Protein AF-A0A383AL09-F1 (afdb_monomer_lite)

Structure (mmCIF, N/CA/C/O backbone):
data_AF-A0A383AL09-F1
#
_entry.id   AF-A0A383AL09-F1
#
loop_
_atom_site.group_PDB
_atom_site.id
_atom_site.type_symbol
_atom_site.label_atom_id
_atom_site.label_alt_id
_atom_site.label_comp_id
_atom_site.label_asym_id
_atom_site.label_entity_id
_atom_site.label_seq_id
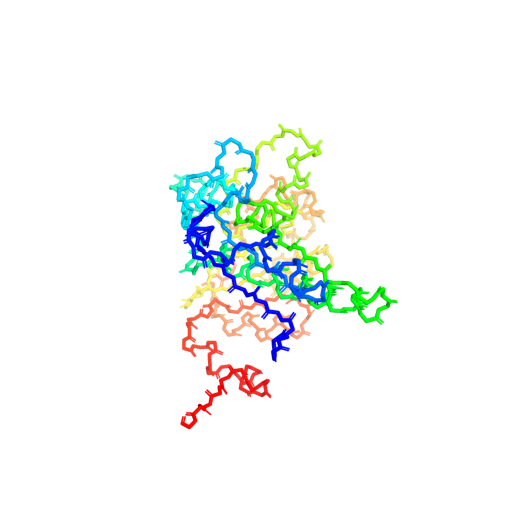_atom_site.pdbx_PDB_ins_code
_atom_site.Cartn_x
_atom_site.Cartn_y
_atom_site.Cartn_z
_atom_site.occupancy
_atom_site.B_iso_or_equiv
_atom_site.auth_seq_id
_atom_site.auth_comp_id
_atom_site.auth_asym_id
_atom_site.auth_atom_id
_atom_site.pdbx_PDB_model_num
ATOM 1 N N . GLY A 1 1 ? -29.559 -3.542 25.415 1.00 69.94 1 GLY A N 1
ATOM 2 C CA . GLY A 1 1 ? -29.747 -2.736 24.191 1.00 69.94 1 GLY A CA 1
ATOM 3 C C . GLY A 1 1 ? -30.047 -3.646 23.013 1.00 69.94 1 GLY A C 1
ATOM 4 O O . GLY A 1 1 ? -29.910 -4.851 23.167 1.00 69.94 1 GLY A O 1
ATOM 5 N N . LYS A 1 2 ? -30.463 -3.093 21.864 1.00 88.56 2 LYS A N 1
ATOM 6 C CA . LYS A 1 2 ? -30.697 -3.856 20.616 1.00 88.56 2 LYS A CA 1
ATOM 7 C C . LYS A 1 2 ? -29.450 -3.990 19.722 1.00 88.56 2 LYS A C 1
ATOM 9 O O . LYS A 1 2 ? -29.541 -4.620 18.678 1.00 88.56 2 LYS A O 1
ATOM 14 N N . SER A 1 3 ? -28.325 -3.387 20.112 1.00 95.00 3 SER A N 1
ATOM 15 C CA . SER A 1 3 ? -27.097 -3.326 19.311 1.00 95.00 3 SER A CA 1
ATOM 16 C C . SER A 1 3 ? -25.955 -4.089 19.978 1.00 95.00 3 SER A C 1
ATOM 18 O O . SER A 1 3 ? -25.772 -3.987 21.191 1.00 95.00 3 SER A O 1
ATOM 20 N N . ASP A 1 4 ? -25.165 -4.791 19.168 1.00 96.38 4 ASP A N 1
ATOM 21 C CA . ASP A 1 4 ? -23.962 -5.520 19.587 1.00 96.38 4 ASP A CA 1
ATOM 22 C C . ASP A 1 4 ? -22.690 -4.670 19.550 1.00 96.38 4 ASP A C 1
ATOM 24 O O . ASP A 1 4 ? -21.785 -4.848 20.369 1.00 96.38 4 ASP A O 1
ATOM 28 N N . VAL A 1 5 ? -22.633 -3.753 18.584 1.00 98.25 5 VAL A N 1
ATOM 29 C CA . VAL A 1 5 ? -21.463 -2.936 18.272 1.00 98.25 5 VAL A CA 1
ATOM 30 C C . VAL A 1 5 ? -21.893 -1.480 18.127 1.00 98.25 5 VAL A C 1
ATOM 32 O O . VAL A 1 5 ? -22.885 -1.183 17.459 1.00 98.25 5 VAL A O 1
ATOM 35 N N . LEU A 1 6 ? -21.132 -0.575 18.734 1.00 97.88 6 LEU A N 1
ATOM 36 C CA . LEU A 1 6 ? -21.195 0.863 18.495 1.00 97.88 6 LEU A CA 1
ATOM 37 C C . LEU A 1 6 ? -19.865 1.302 17.884 1.00 97.88 6 LEU A C 1
ATOM 39 O O . LEU A 1 6 ? -18.814 1.030 18.457 1.00 97.88 6 LEU A O 1
ATOM 43 N N . ILE A 1 7 ? -19.914 1.980 16.739 1.00 98.12 7 ILE A N 1
ATOM 44 C CA . ILE A 1 7 ? -18.736 2.536 16.066 1.00 98.12 7 ILE A CA 1
ATOM 45 C C . ILE A 1 7 ? -18.876 4.051 16.047 1.00 98.12 7 ILE A C 1
ATOM 47 O O . ILE A 1 7 ? -19.935 4.572 15.697 1.00 98.12 7 ILE A O 1
ATOM 51 N N . GLU A 1 8 ? -17.812 4.754 16.413 1.00 97.31 8 GLU A N 1
ATOM 52 C CA . GLU A 1 8 ? -17.792 6.209 16.427 1.00 97.31 8 GLU A CA 1
ATOM 53 C C . GLU A 1 8 ? -16.416 6.769 16.055 1.00 97.31 8 GLU A C 1
ATOM 55 O O . GLU A 1 8 ? -15.383 6.140 16.289 1.00 97.31 8 GLU A O 1
ATOM 60 N N . ASN A 1 9 ? -16.417 7.960 15.458 1.00 95.94 9 ASN A N 1
ATOM 61 C CA . ASN A 1 9 ? -15.215 8.681 15.045 1.00 95.94 9 ASN A CA 1
ATOM 62 C C . ASN A 1 9 ? -15.222 10.154 15.496 1.00 95.94 9 ASN A C 1
ATOM 64 O O . ASN A 1 9 ? -14.723 11.045 14.801 1.00 95.94 9 ASN A O 1
ATOM 68 N N . TYR A 1 10 ? -15.821 10.438 16.656 1.00 93.38 10 TYR A N 1
ATOM 69 C CA . TYR A 1 10 ? -15.809 11.778 17.232 1.00 93.38 10 TYR A CA 1
ATOM 70 C C . TYR A 1 10 ? -14.425 12.112 17.805 1.00 93.38 10 TYR A C 1
ATOM 72 O O . TYR A 1 10 ? -13.588 11.256 18.090 1.00 93.38 10 TYR A O 1
ATOM 80 N N . LYS A 1 11 ? -14.182 13.408 18.034 1.00 90.81 11 LYS A N 1
ATOM 81 C CA . LYS A 1 11 ? -13.023 13.839 18.827 1.00 90.81 11 LYS A CA 1
ATOM 82 C C . LYS A 1 11 ? -13.075 13.187 20.210 1.00 90.81 11 LYS A C 1
ATOM 84 O O . LYS A 1 11 ? -14.151 13.098 20.801 1.00 90.81 11 LYS A O 1
ATOM 89 N N . VAL A 1 12 ? -11.907 12.830 20.743 1.00 91.88 12 VAL A N 1
ATOM 90 C CA . VAL A 1 12 ? -11.743 12.235 22.078 1.00 91.88 12 VAL A CA 1
ATOM 91 C C . VAL A 1 12 ? -12.550 13.008 23.126 1.00 91.88 12 VAL A C 1
ATOM 93 O O . VAL A 1 12 ? -12.421 14.227 23.256 1.00 91.88 12 VAL A O 1
ATOM 96 N N . GLY A 1 13 ? -13.411 12.289 23.852 1.00 90.31 13 GLY A N 1
ATOM 97 C CA . GLY A 1 13 ? -14.311 12.845 24.870 1.00 90.31 13 GLY A CA 1
ATOM 98 C C . GLY A 1 13 ? -15.580 13.530 24.339 1.00 90.31 13 GLY A C 1
ATOM 99 O O . GLY A 1 13 ? -16.425 13.937 25.136 1.00 90.31 13 GLY A O 1
ATOM 100 N N . GLY A 1 14 ? -15.767 13.632 23.020 1.00 91.94 14 GLY A N 1
ATOM 101 C CA . GLY A 1 14 ? -16.893 14.331 22.390 1.00 91.94 14 GLY A CA 1
ATOM 102 C C . GLY A 1 14 ? -18.267 13.747 22.725 1.00 91.94 14 GLY A C 1
ATOM 103 O O . GLY A 1 14 ? -19.242 14.497 22.810 1.00 91.94 14 GLY A O 1
ATOM 104 N N . LEU A 1 15 ? -18.332 12.437 22.982 1.00 95.00 15 LEU A N 1
ATOM 105 C CA . LEU A 1 15 ? -19.559 11.726 23.351 1.00 95.00 15 LEU A CA 1
ATOM 106 C C . LEU A 1 15 ? -19.855 11.722 24.858 1.00 95.00 15 LEU A C 1
ATOM 108 O O . LEU A 1 15 ? -20.995 11.483 25.260 1.00 95.00 15 LEU A O 1
ATOM 112 N N . LYS A 1 16 ? -18.878 12.086 25.699 1.00 93.75 16 LYS A N 1
ATOM 113 C CA . LYS A 1 16 ? -19.026 12.079 27.163 1.00 93.75 16 LYS A CA 1
ATOM 114 C C . LYS A 1 16 ? -20.136 13.014 27.646 1.00 93.75 16 LYS A C 1
ATOM 116 O O . LYS A 1 16 ? -20.895 12.662 28.540 1.00 93.75 16 LYS A O 1
ATOM 121 N N . LYS A 1 17 ? -20.283 14.189 27.023 1.00 93.31 17 LYS A N 1
ATOM 122 C CA . LYS A 1 17 ? -21.353 15.155 27.351 1.00 93.31 17 LYS A CA 1
ATOM 123 C C . LYS A 1 17 ? -22.770 14.638 27.071 1.00 93.31 17 LYS A C 1
ATOM 125 O O . LYS A 1 17 ? -23.724 15.223 27.568 1.00 93.31 17 LYS A O 1
ATOM 130 N N . TYR A 1 18 ? -22.902 13.573 26.282 1.00 93.56 18 TYR A N 1
ATOM 131 C CA . TYR A 1 18 ? -24.178 12.933 25.968 1.00 93.56 18 TYR A CA 1
ATOM 132 C C . TYR A 1 18 ? -24.401 11.641 26.766 1.00 93.56 18 TYR A C 1
ATOM 134 O O . TYR A 1 18 ? -25.419 10.988 26.573 1.00 93.56 18 TYR A O 1
ATOM 142 N N . GLY A 1 19 ? -23.458 11.249 27.635 1.00 93.19 19 GLY A N 1
ATOM 143 C CA . GLY A 1 19 ? -23.494 9.953 28.321 1.00 93.19 19 GLY A CA 1
ATOM 144 C C . GLY A 1 19 ? -23.290 8.759 27.382 1.00 93.19 19 GLY A C 1
ATOM 145 O O . GLY A 1 19 ? -23.683 7.647 27.717 1.00 93.19 19 GLY A O 1
ATOM 146 N N . LEU A 1 20 ? -22.704 8.992 26.203 1.00 95.69 20 LEU A N 1
ATOM 147 C CA . LEU A 1 20 ? -22.493 7.982 25.164 1.00 95.69 20 LEU A CA 1
ATOM 148 C C . LEU A 1 20 ? -21.029 7.529 25.075 1.00 95.69 20 LEU A C 1
ATOM 150 O O . LEU A 1 20 ? -20.638 6.941 24.076 1.00 95.69 20 LEU A O 1
ATOM 154 N N . ASP A 1 21 ? -20.201 7.822 26.081 1.00 96.19 21 ASP A N 1
ATOM 155 C CA . ASP A 1 21 ? -18.833 7.312 26.158 1.00 96.19 21 ASP A CA 1
ATOM 156 C C . ASP A 1 21 ? -18.798 5.858 26.648 1.00 96.19 21 ASP A C 1
ATOM 158 O O . ASP A 1 21 ? -19.714 5.380 27.322 1.00 96.19 21 ASP A O 1
ATOM 162 N N . PHE A 1 22 ? -17.704 5.152 26.350 1.00 96.25 22 PHE A N 1
ATOM 163 C CA . PHE A 1 22 ? -17.549 3.743 26.715 1.00 96.25 22 PHE A CA 1
ATOM 164 C C . PHE A 1 22 ? -17.787 3.481 28.210 1.00 96.25 22 PHE A C 1
ATOM 166 O O . PHE A 1 22 ? -18.500 2.547 28.564 1.00 96.25 22 PHE A O 1
ATOM 173 N N . ALA A 1 23 ? -17.243 4.319 29.099 1.00 94.38 23 ALA A N 1
ATOM 174 C CA . ALA A 1 23 ? -17.390 4.129 30.542 1.00 94.38 23 ALA A CA 1
ATOM 175 C C . ALA A 1 23 ? -18.847 4.263 31.022 1.00 94.38 23 ALA A C 1
ATOM 177 O O . ALA A 1 23 ? -19.232 3.598 31.987 1.00 94.38 23 ALA A O 1
ATOM 178 N N . GLY A 1 24 ? -19.647 5.114 30.370 1.00 93.94 24 GLY A N 1
ATOM 179 C CA . GLY A 1 24 ? -21.083 5.231 30.610 1.00 93.94 24 GLY A CA 1
ATOM 180 C C . GLY A 1 24 ? -21.834 4.011 30.085 1.00 93.94 24 GLY A C 1
ATOM 181 O O . GLY A 1 24 ? -22.483 3.304 30.856 1.00 93.94 24 GLY A O 1
ATOM 182 N N . LEU A 1 25 ? -21.676 3.712 28.793 1.00 95.44 25 LEU A N 1
ATOM 183 C CA . LEU A 1 25 ? -22.426 2.647 28.126 1.00 95.44 25 LEU A CA 1
ATOM 184 C C . LEU A 1 25 ? -22.081 1.247 28.638 1.00 95.44 25 LEU A C 1
ATOM 186 O O . LEU A 1 25 ? -22.971 0.413 28.757 1.00 95.44 25 LEU A O 1
ATOM 190 N N . ASN A 1 26 ? -20.825 0.975 28.993 1.00 94.44 26 ASN A N 1
ATOM 191 C CA . ASN A 1 26 ? -20.403 -0.344 29.469 1.00 94.44 26 ASN A CA 1
ATOM 192 C C . ASN A 1 26 ? -21.034 -0.726 30.822 1.00 94.44 26 ASN A C 1
ATOM 194 O O . ASN A 1 26 ? -21.163 -1.910 31.126 1.00 94.44 26 ASN A O 1
ATOM 198 N N . LYS A 1 27 ? -21.449 0.252 31.642 1.00 93.31 27 LYS A N 1
ATOM 199 C CA . LYS A 1 27 ? -22.168 -0.025 32.899 1.00 93.31 27 LYS A CA 1
ATOM 200 C C . LYS A 1 27 ? -23.561 -0.589 32.642 1.00 93.31 27 LYS A C 1
ATOM 202 O O . LYS A 1 27 ? -23.996 -1.481 33.362 1.00 93.31 27 LYS A O 1
ATOM 207 N N . GLU A 1 28 ? -24.248 -0.062 31.634 1.00 94.44 28 GLU A N 1
ATOM 208 C CA . GLU A 1 28 ? -25.606 -0.474 31.273 1.00 94.44 28 GLU A CA 1
ATOM 209 C C . GLU A 1 28 ? -25.602 -1.671 30.307 1.00 94.44 28 GLU A C 1
ATOM 211 O O . GLU A 1 28 ? -26.470 -2.542 30.364 1.00 94.44 28 GLU A O 1
ATOM 216 N N . PHE A 1 29 ? -24.585 -1.751 29.447 1.00 96.19 29 PHE A N 1
ATOM 217 C CA . PHE A 1 29 ? -24.437 -2.756 28.400 1.00 96.19 29 PHE A CA 1
ATOM 218 C C . PHE A 1 29 ? -23.038 -3.401 28.446 1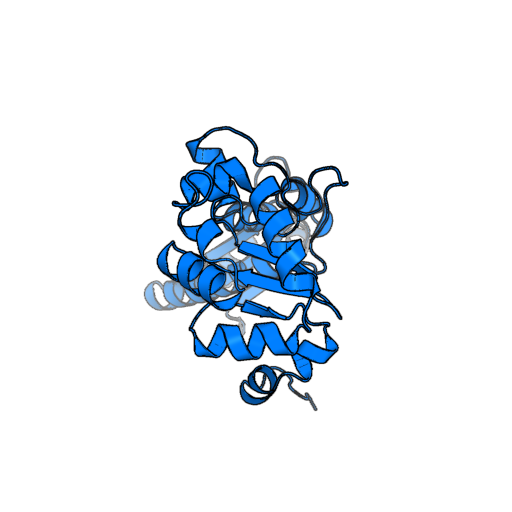.00 96.19 29 PHE A C 1
ATOM 220 O O . PHE A 1 29 ? -22.223 -3.165 27.555 1.00 96.19 29 PHE A O 1
ATOM 227 N N . PRO A 1 30 ? -22.741 -4.271 29.432 1.00 95.56 30 PRO A N 1
ATOM 228 C CA . PRO A 1 30 ? -21.413 -4.885 29.595 1.00 95.56 30 PRO A CA 1
ATOM 229 C C . PRO A 1 30 ? -21.002 -5.830 28.450 1.00 95.56 30 PRO A C 1
ATOM 231 O O . PRO A 1 30 ? -19.846 -6.240 28.356 1.00 95.56 30 PRO A O 1
ATOM 234 N N . GLY A 1 31 ? -21.947 -6.208 27.582 1.00 96.50 31 GLY A N 1
ATOM 235 C CA . GLY A 1 31 ? -21.707 -6.979 26.359 1.00 96.50 31 GLY A CA 1
ATOM 236 C C . GLY A 1 31 ? -21.441 -6.126 25.110 1.00 96.50 31 GLY A C 1
ATOM 237 O O . GLY A 1 31 ? -21.200 -6.691 24.044 1.00 96.50 31 GLY A O 1
ATOM 238 N N . LEU A 1 32 ? -21.520 -4.794 25.207 1.00 98.12 32 LEU A N 1
ATOM 239 C CA . LEU A 1 32 ? -21.344 -3.892 24.069 1.00 98.12 32 LEU A CA 1
ATOM 240 C C . LEU A 1 32 ? -19.880 -3.860 23.626 1.00 98.12 32 LEU A C 1
ATOM 242 O O . LEU A 1 32 ? -18.974 -3.650 24.434 1.00 98.12 32 LEU A O 1
ATOM 246 N N . ILE A 1 33 ? -19.653 -4.011 22.325 1.00 98.62 33 ILE A N 1
ATOM 247 C CA . ILE A 1 33 ? -18.358 -3.730 21.709 1.00 98.62 33 ILE A CA 1
ATOM 248 C C . ILE A 1 33 ? -18.378 -2.276 21.256 1.00 98.62 33 ILE A C 1
ATOM 250 O O . ILE A 1 33 ? -19.208 -1.881 20.440 1.00 98.62 33 ILE A O 1
ATOM 254 N N . TYR A 1 34 ? -17.478 -1.474 21.805 1.00 98.56 34 TYR A N 1
ATOM 255 C CA . TYR A 1 34 ? -17.376 -0.054 21.497 1.00 98.56 34 TYR A CA 1
ATOM 256 C C . TYR A 1 34 ? -16.114 0.166 20.674 1.00 98.56 34 TYR A C 1
ATOM 258 O O . TYR A 1 34 ? -15.030 -0.143 21.150 1.00 98.56 34 TYR A O 1
ATOM 266 N N . CYS A 1 35 ? -16.227 0.693 19.460 1.00 98.62 35 CYS A N 1
ATOM 267 C CA . CYS A 1 35 ? -15.097 0.968 18.580 1.00 98.62 35 CYS A CA 1
ATOM 268 C C . CYS A 1 35 ? -14.950 2.474 18.355 1.00 98.62 35 CYS A C 1
ATOM 270 O O . CYS A 1 35 ? -15.786 3.090 17.697 1.00 98.62 35 CYS A O 1
ATOM 272 N N . SER A 1 36 ? -13.866 3.042 18.878 1.00 98.19 36 SER A N 1
ATOM 273 C CA . SER A 1 36 ? -13.452 4.423 18.638 1.00 98.19 36 SER A CA 1
ATOM 274 C C . SER A 1 36 ? -12.404 4.470 17.535 1.00 98.19 36 SER A C 1
ATOM 276 O O . SER A 1 36 ? -11.395 3.774 17.626 1.00 98.19 36 SER A O 1
ATOM 278 N N . ILE A 1 37 ? -12.600 5.331 16.538 1.00 98.00 37 ILE A N 1
ATOM 279 C CA . ILE A 1 37 ? -11.602 5.611 15.498 1.00 98.00 37 ILE A CA 1
ATOM 280 C C . ILE A 1 37 ? -11.239 7.093 15.552 1.00 98.00 37 ILE A C 1
ATOM 282 O O . ILE A 1 37 ? -12.079 7.957 15.311 1.00 98.00 37 ILE A O 1
ATOM 286 N N . SER A 1 38 ? -9.982 7.413 15.852 1.00 97.19 38 SER A N 1
ATOM 287 C CA . SER A 1 38 ? -9.500 8.798 15.865 1.00 97.19 38 SER A CA 1
ATOM 288 C C . SER A 1 38 ? -8.141 8.930 15.175 1.00 97.19 38 SER A C 1
ATOM 290 O O . SER A 1 38 ? -7.516 7.949 14.786 1.00 97.19 38 SER A O 1
ATOM 292 N N . GLY A 1 39 ? -7.647 10.158 15.006 1.00 97.12 39 GLY A N 1
ATOM 293 C CA . GLY A 1 39 ? -6.339 10.388 14.385 1.00 97.12 39 GLY A CA 1
ATOM 294 C C . GLY A 1 39 ? -5.165 9.746 15.127 1.00 97.12 39 GLY A C 1
ATOM 295 O O . GLY A 1 39 ? -4.229 9.250 14.501 1.00 97.12 39 GLY A O 1
ATOM 296 N N . PHE A 1 40 ? -5.216 9.777 16.459 1.00 97.94 40 PHE A N 1
ATOM 297 C CA . PHE A 1 40 ? -4.083 9.479 17.342 1.00 97.94 40 PHE A CA 1
ATOM 298 C C . PHE A 1 40 ? -4.456 8.574 18.529 1.00 97.94 40 PHE A C 1
ATOM 300 O O . PHE A 1 40 ? -3.674 8.473 19.468 1.00 97.94 40 PHE A O 1
ATOM 307 N N . GLY A 1 41 ? -5.640 7.960 18.505 1.00 97.62 41 GLY A N 1
ATOM 308 C CA . GLY A 1 41 ? -6.178 7.155 19.602 1.00 97.62 41 GLY A CA 1
ATOM 309 C C . GLY A 1 41 ? -6.826 8.001 20.700 1.00 97.62 41 GLY A C 1
ATOM 310 O O . GLY A 1 41 ? -6.835 9.237 20.651 1.00 97.62 41 GLY A O 1
ATOM 311 N N . GLN A 1 42 ? -7.407 7.341 21.700 1.00 96.69 42 GLN A N 1
ATOM 312 C CA . GLN A 1 42 ? -8.014 7.995 22.866 1.00 96.69 42 GLN A CA 1
ATOM 313 C C . GLN A 1 42 ? -6.971 8.419 23.914 1.00 96.69 42 GLN A C 1
ATOM 315 O O . GLN A 1 42 ? -7.301 9.135 24.862 1.00 96.69 42 GLN A O 1
ATOM 320 N N . THR A 1 43 ? -5.709 8.010 23.754 1.00 96.19 43 THR A N 1
ATOM 321 C CA . THR A 1 43 ? -4.627 8.230 24.725 1.00 96.19 43 THR A CA 1
ATOM 322 C C . THR A 1 43 ? -3.394 8.898 24.101 1.00 96.19 43 THR A C 1
ATOM 324 O O . THR A 1 43 ? -3.312 9.124 22.897 1.00 96.19 43 THR A O 1
ATOM 327 N N . GLY A 1 44 ? -2.423 9.270 24.940 1.00 96.94 44 GLY A N 1
ATOM 328 C CA . GLY A 1 44 ? -1.158 9.852 24.494 1.00 96.94 44 GLY A CA 1
ATOM 329 C C . GLY A 1 44 ? -1.201 11.364 24.217 1.00 96.94 44 GLY A C 1
ATOM 330 O O . GLY A 1 44 ? -2.250 12.005 24.272 1.00 96.94 44 GLY A O 1
ATOM 331 N N . PRO A 1 45 ? -0.039 11.974 23.916 1.00 97.25 45 PRO A N 1
ATOM 332 C CA . PRO A 1 45 ? 0.120 13.433 23.868 1.00 97.25 45 PRO A CA 1
ATOM 333 C C . PRO A 1 45 ? -0.606 14.108 22.696 1.00 97.25 45 PRO A C 1
ATOM 335 O O . PRO A 1 45 ? -0.743 15.330 22.676 1.00 97.25 45 PRO A O 1
ATOM 338 N N . LYS A 1 46 ? -1.039 13.337 21.692 1.00 96.00 46 LYS A N 1
ATOM 339 C CA . LYS A 1 46 ? -1.715 13.845 20.491 1.00 96.00 46 LYS A CA 1
ATOM 340 C C . LYS A 1 46 ? -3.207 13.495 20.447 1.00 96.00 46 LYS A C 1
ATOM 342 O O . LYS A 1 46 ? -3.843 13.864 19.467 1.00 96.00 46 LYS A O 1
ATOM 347 N N . SER A 1 47 ? -3.777 12.867 21.480 1.00 96.00 47 SER A N 1
ATOM 348 C CA . SER A 1 47 ? -5.171 12.380 21.488 1.00 96.00 47 SER A CA 1
ATOM 349 C C . SER A 1 47 ? -6.210 13.454 21.130 1.00 96.00 47 SER A C 1
ATOM 351 O O . SER A 1 47 ? -7.177 13.192 20.424 1.00 96.00 47 SER A O 1
ATOM 353 N N . HIS A 1 48 ? -5.992 14.705 21.547 1.00 93.62 48 HIS A N 1
ATOM 354 C CA . HIS A 1 48 ? -6.904 15.819 21.256 1.00 93.62 48 HIS A CA 1
ATOM 355 C C . HIS A 1 48 ? -6.644 16.528 19.918 1.00 93.62 48 HIS A C 1
ATOM 357 O O . HIS A 1 48 ? -7.370 17.463 19.566 1.00 93.62 48 HIS A O 1
ATOM 363 N N . ARG A 1 49 ? -5.618 16.123 19.160 1.00 93.62 49 ARG A N 1
ATOM 364 C CA . ARG A 1 49 ? -5.337 16.719 17.851 1.00 93.62 49 ARG A CA 1
ATOM 365 C C . ARG A 1 49 ? -6.303 16.166 16.798 1.00 93.62 49 ARG A C 1
ATOM 367 O O . ARG A 1 49 ? -6.577 14.968 16.795 1.00 93.62 49 ARG A O 1
ATOM 374 N N . PRO A 1 50 ? -6.792 17.003 15.865 1.00 90.12 50 PRO A N 1
ATOM 375 C CA . PRO A 1 50 ? -7.539 16.502 14.718 1.00 90.12 50 PRO A CA 1
ATOM 376 C C . PRO A 1 50 ? -6.630 15.623 13.852 1.00 90.12 50 PRO A C 1
ATOM 378 O O . PRO A 1 50 ? -5.461 15.959 13.668 1.00 90.12 50 PRO A O 1
ATOM 381 N N . GLY A 1 51 ? -7.167 14.525 13.323 1.00 89.75 51 GLY A N 1
ATOM 382 C CA . GLY A 1 51 ? -6.487 13.627 12.393 1.00 89.75 51 GLY A CA 1
ATOM 383 C C . GLY A 1 51 ? -7.296 13.484 11.117 1.00 89.75 51 GLY A C 1
ATOM 384 O O . GLY A 1 51 ? -8.455 13.100 11.191 1.00 89.75 51 GLY A O 1
ATOM 385 N N . TYR A 1 52 ? -6.686 13.798 9.979 1.00 93.12 52 TYR A N 1
ATOM 386 C CA . TYR A 1 52 ? -7.258 13.565 8.654 1.00 93.12 52 TYR A CA 1
ATOM 387 C C . TYR A 1 52 ? -6.283 12.719 7.849 1.00 93.12 52 TYR A C 1
ATOM 389 O O . TYR A 1 52 ? -5.071 12.883 8.015 1.00 93.12 52 TYR A O 1
ATOM 397 N N . ASP A 1 53 ? -6.809 11.887 6.955 1.00 97.00 53 ASP A N 1
ATOM 398 C CA . ASP A 1 53 ? -6.054 10.951 6.123 1.00 97.00 53 ASP A CA 1
ATOM 399 C C . ASP A 1 53 ? -4.733 11.522 5.587 1.00 97.00 53 ASP A C 1
ATOM 401 O O . ASP A 1 53 ? -3.666 11.017 5.923 1.00 97.00 53 ASP A O 1
ATOM 405 N N . PHE A 1 54 ? -4.774 12.625 4.834 1.00 97.38 54 PHE A N 1
ATOM 406 C CA . PHE A 1 54 ? -3.573 13.172 4.197 1.00 97.38 54 PHE A CA 1
ATOM 407 C C . PHE A 1 54 ? -2.496 13.585 5.215 1.00 97.38 54 PHE A C 1
ATOM 409 O O . PHE A 1 54 ? -1.308 13.330 5.020 1.00 97.38 54 PHE A O 1
ATOM 416 N N . MET A 1 55 ? -2.906 14.169 6.345 1.00 97.56 55 MET A N 1
ATOM 417 C CA . MET A 1 55 ? -1.974 14.510 7.420 1.00 97.56 55 MET A CA 1
ATOM 418 C C . MET A 1 55 ? -1.374 13.245 8.046 1.00 97.56 55 MET A C 1
ATOM 420 O O . MET A 1 55 ? -0.190 13.226 8.374 1.00 97.56 55 MET A O 1
ATOM 424 N N . ILE A 1 56 ? -2.168 12.185 8.202 1.00 98.19 56 ILE A N 1
ATOM 425 C CA . ILE A 1 56 ? -1.691 10.911 8.740 1.00 98.19 56 ILE A CA 1
ATOM 426 C C . ILE A 1 56 ? -0.752 10.210 7.759 1.00 98.19 56 ILE A C 1
ATOM 428 O O . ILE A 1 56 ? 0.275 9.708 8.201 1.00 98.19 56 ILE A O 1
ATOM 432 N N . GLN A 1 57 ? -1.014 10.246 6.450 1.00 98.44 57 GLN A N 1
ATOM 433 C CA . GLN A 1 57 ? -0.073 9.747 5.442 1.00 98.44 57 GLN A CA 1
ATOM 434 C C . GLN A 1 57 ? 1.288 10.457 5.548 1.00 98.44 57 GLN A C 1
ATOM 436 O O . GLN A 1 57 ? 2.336 9.808 5.510 1.00 98.44 57 GLN A O 1
ATOM 441 N N . ALA A 1 58 ? 1.284 11.779 5.748 1.00 97.44 58 ALA A N 1
ATOM 442 C CA . ALA A 1 58 ? 2.511 12.550 5.939 1.00 97.44 58 ALA A CA 1
ATOM 443 C C . ALA A 1 58 ? 3.242 12.156 7.231 1.00 97.44 58 ALA A C 1
ATOM 445 O O . ALA A 1 58 ? 4.452 11.946 7.231 1.00 97.44 58 ALA A O 1
ATOM 446 N N . MET A 1 59 ? 2.508 12.037 8.339 1.00 97.69 59 MET A N 1
ATOM 447 C CA . MET A 1 59 ? 3.083 11.737 9.653 1.00 97.69 59 MET A CA 1
ATOM 448 C C . MET A 1 59 ? 3.523 10.280 9.811 1.00 97.69 59 MET A C 1
ATOM 450 O O . MET A 1 59 ? 4.470 10.009 10.543 1.00 97.69 59 MET A O 1
ATOM 454 N N . GLY A 1 60 ? 2.826 9.351 9.164 1.00 96.44 60 GLY A N 1
ATOM 455 C CA . GLY A 1 60 ? 3.044 7.912 9.275 1.00 96.44 60 GLY A CA 1
ATOM 456 C C . GLY A 1 60 ? 4.041 7.354 8.261 1.00 96.44 60 GLY A C 1
ATOM 457 O O . GLY A 1 60 ? 4.126 6.143 8.104 1.00 96.44 60 GLY A O 1
ATOM 458 N N . GLY A 1 61 ? 4.783 8.218 7.564 1.00 95.81 61 GLY A N 1
ATOM 459 C CA . GLY A 1 61 ? 5.973 7.843 6.798 1.00 95.81 61 GLY A CA 1
ATOM 460 C C . GLY A 1 61 ? 5.734 7.354 5.370 1.00 95.81 61 GLY A C 1
ATOM 461 O O . GLY A 1 61 ? 6.682 7.324 4.597 1.00 95.81 61 GLY A O 1
ATOM 462 N N . ILE A 1 62 ? 4.506 7.037 4.948 1.00 96.88 62 ILE A N 1
ATOM 463 C CA . ILE A 1 62 ? 4.298 6.522 3.581 1.00 96.88 62 ILE A CA 1
ATOM 464 C C . ILE A 1 62 ? 4.683 7.538 2.501 1.00 96.88 62 ILE A C 1
ATOM 466 O O . ILE A 1 62 ? 5.255 7.176 1.474 1.00 96.88 62 ILE A O 1
ATOM 470 N N . MET A 1 63 ? 4.443 8.828 2.745 1.00 97.19 63 MET A N 1
ATOM 471 C CA . MET A 1 63 ? 4.808 9.869 1.785 1.00 97.19 63 MET A CA 1
ATOM 472 C C . MET A 1 63 ? 6.326 10.002 1.612 1.00 97.19 63 MET A C 1
ATOM 474 O O . MET A 1 63 ? 6.775 10.403 0.541 1.00 97.19 63 MET A O 1
ATOM 478 N N . SER A 1 64 ? 7.135 9.653 2.623 1.00 95.62 64 SER A N 1
ATOM 479 C CA . SER A 1 64 ? 8.596 9.757 2.505 1.00 95.62 64 SER A CA 1
ATOM 480 C C . SER A 1 64 ? 9.174 8.744 1.520 1.00 95.62 64 SER A C 1
ATOM 482 O O . SER A 1 64 ? 10.239 9.008 0.970 1.00 95.62 64 SER A O 1
ATOM 484 N N . VAL A 1 65 ? 8.452 7.650 1.253 1.00 95.19 65 VAL A N 1
ATOM 485 C CA . VAL A 1 65 ? 8.837 6.578 0.322 1.00 95.19 65 VAL A CA 1
ATOM 486 C C . VAL A 1 65 ? 8.019 6.566 -0.975 1.00 95.19 65 VAL A C 1
ATOM 488 O O . VAL A 1 65 ? 8.286 5.742 -1.844 1.00 95.19 65 VAL A O 1
ATOM 491 N N . THR A 1 66 ? 7.067 7.491 -1.143 1.00 96.62 66 THR A N 1
ATOM 492 C CA . THR A 1 66 ? 6.166 7.547 -2.308 1.00 96.62 66 THR A CA 1
ATOM 493 C C . THR A 1 66 ? 6.463 8.753 -3.198 1.00 96.62 66 THR A C 1
ATOM 495 O O . THR A 1 66 ? 6.502 9.891 -2.723 1.00 96.62 66 THR A O 1
ATOM 498 N N . GLY A 1 67 ? 6.620 8.508 -4.499 1.00 96.75 67 GLY A N 1
ATOM 499 C CA . GLY A 1 67 ? 6.911 9.516 -5.523 1.00 96.75 67 GLY A CA 1
ATOM 500 C C . GLY A 1 67 ? 8.294 9.339 -6.149 1.00 96.75 67 GLY A C 1
ATOM 501 O O . GLY A 1 67 ? 9.026 8.408 -5.811 1.00 96.75 67 GLY A O 1
ATOM 502 N N . GLU A 1 68 ? 8.649 10.244 -7.058 1.00 96.44 68 GLU A N 1
ATOM 503 C CA . GLU A 1 68 ? 9.953 10.237 -7.730 1.00 96.44 68 GLU A CA 1
ATOM 504 C C . GLU A 1 68 ? 11.115 10.473 -6.742 1.00 96.44 68 GLU A C 1
ATOM 506 O O . GLU A 1 68 ? 10.931 11.216 -5.764 1.00 96.44 68 GLU A O 1
ATOM 511 N N . PRO A 1 69 ? 12.311 9.892 -6.986 1.00 94.31 69 PRO A N 1
ATOM 512 C CA . PRO A 1 69 ? 13.483 10.039 -6.114 1.00 94.31 69 PRO A CA 1
ATOM 513 C C . PRO A 1 69 ? 13.798 11.498 -5.754 1.00 94.31 69 PRO A C 1
ATOM 515 O O . PRO A 1 69 ? 13.854 11.846 -4.573 1.00 94.31 69 PRO A O 1
ATOM 518 N N . ASP A 1 70 ? 13.872 12.360 -6.770 1.00 94.00 70 ASP A N 1
ATOM 519 C CA . ASP A 1 70 ? 14.184 13.791 -6.633 1.00 94.00 70 ASP A CA 1
ATOM 520 C C . ASP A 1 70 ? 12.926 14.682 -6.602 1.00 94.00 70 ASP A C 1
ATOM 522 O O . ASP A 1 70 ? 13.007 15.911 -6.585 1.00 94.00 70 ASP A O 1
ATOM 526 N N . GLY A 1 71 ? 11.738 14.069 -6.594 1.00 95.06 71 GLY A N 1
ATOM 527 C CA . GLY A 1 71 ? 10.453 14.763 -6.547 1.00 95.06 71 GLY A CA 1
ATOM 528 C C . GLY A 1 71 ? 10.027 15.157 -5.132 1.00 95.06 71 GLY A C 1
ATOM 529 O O . GLY A 1 71 ? 10.634 14.764 -4.135 1.00 95.06 71 GLY A O 1
ATOM 530 N N . SER A 1 72 ? 8.924 15.904 -5.028 1.00 96.38 72 SER A N 1
ATOM 531 C CA . SER A 1 72 ? 8.262 16.138 -3.735 1.00 96.38 72 SER A CA 1
ATOM 532 C C . SER A 1 72 ? 7.620 14.844 -3.200 1.00 96.38 72 SER A C 1
ATOM 534 O O . SER A 1 72 ? 7.141 14.048 -4.008 1.00 96.38 72 SER A O 1
ATOM 536 N N . PRO A 1 73 ? 7.548 14.633 -1.868 1.00 97.06 73 PRO A N 1
ATOM 537 C CA . PRO A 1 73 ? 6.779 13.539 -1.270 1.00 97.06 73 PRO A CA 1
ATOM 538 C C . PRO A 1 73 ? 5.332 13.517 -1.773 1.00 97.06 73 PRO A C 1
ATOM 540 O O . PRO A 1 73 ? 4.652 14.546 -1.746 1.00 97.06 73 PRO A O 1
ATOM 543 N N . MET A 1 74 ? 4.846 12.352 -2.200 1.00 97.94 74 MET A N 1
ATOM 544 C CA . MET A 1 74 ? 3.505 12.208 -2.772 1.00 97.94 74 MET A CA 1
ATOM 545 C C . MET A 1 74 ? 2.590 11.398 -1.858 1.00 97.94 74 MET A C 1
ATOM 547 O O . MET A 1 74 ? 3.011 10.427 -1.234 1.00 97.94 74 MET A O 1
ATOM 551 N N . LYS A 1 75 ? 1.315 11.794 -1.788 1.00 97.50 75 LYS A N 1
ATOM 552 C CA . LYS A 1 75 ? 0.270 10.990 -1.143 1.00 97.50 75 LYS A CA 1
ATOM 553 C C . LYS A 1 75 ? -0.222 9.890 -2.075 1.00 97.50 75 LYS A C 1
ATOM 555 O O . LYS A 1 75 ? -0.134 10.017 -3.295 1.00 97.50 75 LYS A O 1
ATOM 560 N N . VAL A 1 76 ? -0.856 8.876 -1.502 1.00 97.50 76 VAL A N 1
ATOM 561 C CA . VAL A 1 76 ? -1.634 7.903 -2.273 1.00 97.50 76 VAL A CA 1
ATOM 562 C C . VAL A 1 76 ? -2.878 8.586 -2.867 1.00 97.50 76 VAL A C 1
ATOM 564 O O . VAL A 1 76 ? -3.449 9.524 -2.292 1.00 97.50 76 VAL A O 1
ATOM 567 N N . GLY A 1 77 ? -3.303 8.136 -4.052 1.00 96.88 77 GLY A N 1
ATOM 568 C CA . GLY A 1 77 ? -4.423 8.724 -4.801 1.00 96.88 77 GLY A CA 1
ATOM 569 C C . GLY A 1 77 ? -5.769 8.691 -4.065 1.00 96.88 77 GLY A C 1
ATOM 570 O O . GLY A 1 77 ? -6.624 9.532 -4.327 1.00 96.88 77 GLY A O 1
ATOM 571 N N . VAL A 1 78 ? -5.923 7.794 -3.089 1.00 96.94 78 VAL A N 1
ATOM 572 C CA . VAL A 1 78 ? -7.129 7.608 -2.267 1.00 96.94 78 VAL A CA 1
ATOM 573 C C . VAL A 1 78 ? -6.852 7.880 -0.784 1.00 96.94 78 VAL A C 1
ATOM 575 O O . VAL A 1 78 ? -5.696 8.025 -0.380 1.00 96.94 78 VAL A O 1
ATOM 578 N N . GLY A 1 79 ? -7.914 7.932 0.026 1.00 97.19 79 GLY A N 1
ATOM 579 C CA . GLY A 1 79 ? -7.840 8.048 1.487 1.00 97.19 79 GLY A CA 1
ATOM 580 C C . GLY A 1 79 ? -7.377 6.752 2.158 1.00 97.19 79 GLY A C 1
ATOM 581 O O . GLY A 1 79 ? -8.154 6.084 2.836 1.00 97.19 79 GLY A O 1
ATOM 582 N N . ILE A 1 80 ? -6.139 6.335 1.885 1.00 97.62 80 ILE A N 1
ATOM 583 C CA . ILE A 1 80 ? -5.648 5.003 2.251 1.00 97.62 80 ILE A CA 1
ATOM 584 C C . ILE A 1 80 ? -5.483 4.809 3.764 1.00 97.62 80 ILE A C 1
ATOM 586 O O . ILE A 1 80 ? -5.668 3.693 4.243 1.00 97.62 80 ILE A O 1
ATOM 590 N N . ALA A 1 81 ? -5.173 5.860 4.530 1.00 97.50 81 ALA A N 1
ATOM 591 C CA . ALA A 1 81 ? -5.061 5.758 5.983 1.00 97.50 81 ALA A CA 1
ATOM 592 C C . ALA A 1 81 ? -6.438 5.492 6.607 1.00 97.50 81 ALA A C 1
ATOM 594 O O . ALA A 1 81 ? -6.556 4.629 7.477 1.00 97.50 81 ALA A O 1
ATOM 595 N N . ASP A 1 82 ? -7.484 6.158 6.104 1.00 97.75 82 ASP A N 1
ATOM 596 C CA . ASP A 1 82 ? -8.868 5.902 6.525 1.00 97.75 82 ASP A CA 1
ATOM 597 C C . ASP A 1 82 ? -9.306 4.475 6.156 1.00 97.75 82 ASP A C 1
ATOM 599 O O . ASP A 1 82 ? -9.824 3.746 7.005 1.00 97.75 82 ASP A O 1
ATOM 603 N N . VAL A 1 83 ? -9.045 4.041 4.914 1.00 97.94 83 VAL A N 1
ATOM 604 C CA . VAL A 1 83 ? -9.390 2.687 4.437 1.00 97.94 83 VAL A CA 1
ATOM 605 C C . VAL A 1 83 ? -8.714 1.614 5.289 1.00 97.94 83 VAL A C 1
ATOM 607 O O . VAL A 1 83 ? -9.382 0.702 5.779 1.00 97.94 83 VAL A O 1
ATOM 610 N N . MET A 1 84 ? -7.402 1.724 5.511 1.00 98.00 84 MET A N 1
ATOM 611 C CA . MET A 1 84 ? -6.665 0.727 6.286 1.00 98.00 84 MET A CA 1
ATOM 612 C C . MET A 1 84 ? -7.100 0.711 7.751 1.00 98.00 84 MET A C 1
ATOM 614 O O . MET A 1 84 ? -7.269 -0.370 8.315 1.00 98.00 84 MET A O 1
ATOM 618 N N . CYS A 1 85 ? -7.348 1.871 8.365 1.00 98.19 85 CYS A N 1
ATOM 619 C CA . CYS A 1 85 ? -7.866 1.921 9.730 1.00 98.19 85 CYS A CA 1
ATOM 620 C C . CYS A 1 85 ? -9.256 1.275 9.840 1.00 98.19 85 CYS A C 1
ATOM 622 O O . CYS A 1 85 ? -9.499 0.499 10.763 1.00 98.19 85 CYS A O 1
ATOM 624 N N . GLY A 1 86 ? -10.135 1.502 8.857 1.00 98.19 86 GLY A N 1
ATOM 625 C CA . GLY A 1 86 ? -11.433 0.831 8.764 1.00 98.19 86 GLY A CA 1
ATOM 626 C C . GLY A 1 86 ? -11.312 -0.694 8.662 1.00 98.19 86 GLY A C 1
ATOM 627 O O . GLY A 1 86 ? -12.044 -1.419 9.336 1.00 98.19 86 GLY A O 1
ATOM 628 N N . MET A 1 87 ? -10.339 -1.198 7.898 1.00 98.38 87 MET A N 1
ATOM 629 C CA . MET A 1 87 ? -10.060 -2.638 7.825 1.00 98.38 87 MET A CA 1
ATOM 630 C C . MET A 1 87 ? -9.566 -3.203 9.164 1.00 98.38 87 MET A C 1
ATOM 632 O O . MET A 1 87 ? -10.036 -4.259 9.592 1.00 98.38 87 MET A O 1
ATOM 636 N N . TYR A 1 88 ? -8.685 -2.489 9.876 1.00 98.50 88 TYR A N 1
ATOM 637 C CA . TYR A 1 88 ? -8.286 -2.868 11.237 1.00 98.50 88 TYR A CA 1
ATOM 638 C C . TYR A 1 88 ? -9.466 -2.836 12.219 1.00 98.50 88 TYR A C 1
ATOM 640 O O . TYR A 1 88 ? -9.568 -3.725 13.069 1.00 98.50 88 TYR A O 1
ATOM 648 N N . ALA A 1 89 ? -10.385 -1.875 12.083 1.00 98.62 89 ALA A N 1
ATOM 649 C CA . ALA A 1 89 ? -11.611 -1.807 12.878 1.00 98.62 89 ALA A CA 1
ATOM 650 C C . ALA A 1 89 ? -12.503 -3.023 12.644 1.00 98.62 89 ALA A C 1
ATOM 652 O O . ALA A 1 89 ? -12.906 -3.671 13.608 1.00 98.62 89 ALA A O 1
ATOM 653 N N . ALA A 1 90 ? -12.742 -3.391 11.385 1.00 98.56 90 ALA A N 1
ATOM 654 C CA . ALA A 1 90 ? -13.532 -4.568 11.045 1.00 98.56 90 ALA A CA 1
ATOM 655 C C . ALA A 1 90 ? -12.946 -5.845 11.671 1.00 98.56 90 ALA A C 1
ATOM 657 O O . ALA A 1 90 ? -13.658 -6.576 12.359 1.00 98.56 90 ALA A O 1
ATOM 658 N N . VAL A 1 91 ? -11.638 -6.083 11.514 1.00 98.44 91 VAL A N 1
ATOM 659 C CA . VAL A 1 91 ? -10.963 -7.256 12.101 1.00 98.44 91 VAL A CA 1
ATOM 660 C C . VAL A 1 91 ? -11.032 -7.239 13.632 1.00 98.44 91 VAL A C 1
ATOM 662 O O . VAL A 1 91 ? -11.334 -8.264 14.245 1.00 98.44 91 VAL A O 1
ATOM 665 N N . SER A 1 92 ? -10.814 -6.079 14.255 1.00 98.62 92 SER A N 1
ATOM 666 C CA . SER A 1 92 ? -10.857 -5.927 15.716 1.00 98.62 92 SER A CA 1
ATOM 667 C C . SER A 1 92 ? -12.258 -6.173 16.274 1.00 98.62 92 SER A C 1
ATOM 669 O O . SER A 1 92 ? -12.408 -6.840 17.296 1.00 98.62 92 SER A O 1
ATOM 671 N N . ILE A 1 93 ? -13.297 -5.692 15.586 1.00 98.75 93 ILE A N 1
ATOM 672 C CA . ILE A 1 93 ? -14.697 -5.922 15.957 1.00 98.75 93 ILE A CA 1
ATOM 673 C C . ILE A 1 93 ? -15.037 -7.408 15.849 1.00 98.75 93 ILE A C 1
ATOM 675 O O . ILE A 1 93 ? -15.595 -7.967 16.790 1.00 98.75 93 ILE A O 1
ATOM 679 N N . LEU A 1 94 ? -14.666 -8.074 14.751 1.00 98.50 94 LEU A N 1
ATOM 680 C CA . LEU A 1 94 ? -14.896 -9.514 14.587 1.00 98.50 94 LEU A CA 1
ATOM 681 C C . LEU A 1 94 ? -14.188 -10.330 15.680 1.00 98.50 94 LEU A C 1
ATOM 683 O O . LEU A 1 94 ? -14.784 -11.241 16.260 1.00 98.50 94 LEU A O 1
ATOM 687 N N . ALA A 1 95 ? -12.947 -9.971 16.021 1.00 98.56 95 ALA A N 1
ATOM 688 C CA . ALA A 1 95 ? -12.221 -10.583 17.131 1.00 98.56 95 ALA A CA 1
ATOM 689 C C . ALA A 1 95 ? -12.912 -10.327 18.482 1.00 98.56 95 ALA A C 1
ATOM 691 O O . ALA A 1 95 ? -13.033 -11.240 19.303 1.00 98.56 95 ALA A O 1
ATOM 692 N N . ALA A 1 96 ? -13.424 -9.115 18.704 1.00 98.56 96 ALA A N 1
ATOM 693 C CA . ALA A 1 96 ? -14.136 -8.760 19.923 1.00 98.56 96 ALA A CA 1
ATOM 694 C C . ALA A 1 96 ? -15.479 -9.488 20.064 1.00 98.56 96 ALA A C 1
ATOM 696 O O . ALA A 1 96 ? -15.817 -9.894 21.177 1.00 98.56 96 ALA A O 1
ATOM 697 N N . ILE A 1 97 ? -16.204 -9.710 18.962 1.00 98.38 97 ILE A N 1
ATOM 698 C CA . ILE A 1 97 ? -17.411 -10.549 18.931 1.00 98.38 97 ILE A CA 1
ATOM 699 C C . ILE A 1 97 ? -17.037 -11.970 19.345 1.00 98.38 97 ILE A C 1
ATOM 701 O O . ILE A 1 97 ? -17.605 -12.506 20.294 1.00 98.38 97 ILE A O 1
ATOM 705 N N . ARG A 1 98 ? -16.003 -12.546 18.720 1.00 98.19 98 ARG A N 1
ATOM 706 C CA . ARG A 1 98 ? -15.551 -13.907 19.030 1.00 98.19 98 ARG A CA 1
ATOM 707 C C . ARG A 1 98 ? -15.125 -14.073 20.490 1.00 98.19 98 ARG A C 1
ATOM 709 O O . ARG A 1 98 ? -15.391 -15.121 21.079 1.00 98.19 98 ARG A O 1
ATOM 716 N N . HIS A 1 99 ? -14.462 -13.065 21.056 1.00 98.25 99 HIS A N 1
ATOM 717 C CA . HIS A 1 99 ? -14.104 -13.019 22.472 1.00 98.25 99 HIS A CA 1
ATOM 718 C C . HIS A 1 99 ? -15.356 -12.954 23.354 1.00 98.25 99 HIS A C 1
ATOM 720 O O . HIS A 1 99 ? -15.515 -13.771 24.261 1.00 98.25 99 HIS A O 1
ATOM 726 N N . ARG A 1 100 ? -16.279 -12.033 23.059 1.00 97.81 100 ARG A N 1
ATOM 727 C CA . ARG A 1 100 ? -17.538 -11.872 23.793 1.00 97.81 100 ARG A CA 1
ATOM 728 C C . ARG A 1 100 ? -18.358 -13.159 23.820 1.00 97.81 100 ARG A C 1
ATOM 730 O O . ARG A 1 100 ? -18.887 -13.487 24.874 1.00 97.81 100 ARG A O 1
ATOM 737 N N . ASP A 1 101 ? -18.414 -13.908 22.724 1.00 96.94 101 ASP A N 1
ATOM 738 C CA . ASP A 1 101 ? -19.147 -15.179 22.666 1.00 96.94 101 ASP A CA 1
ATOM 739 C C . ASP A 1 101 ? -18.574 -16.241 23.623 1.00 96.94 101 ASP A C 1
ATOM 741 O O . ASP A 1 101 ? -19.289 -17.148 24.039 1.00 96.94 101 ASP A O 1
ATOM 745 N N . GLN A 1 102 ? -17.293 -16.137 23.996 1.00 97.00 102 GLN A N 1
ATOM 746 C CA . GLN A 1 102 ? -16.660 -17.040 24.963 1.00 97.00 102 GLN A CA 1
ATOM 747 C C . GLN A 1 102 ? -16.802 -16.558 26.409 1.00 97.00 102 GLN A C 1
ATOM 749 O O . GLN A 1 102 ? -17.019 -17.368 27.306 1.00 97.00 102 GLN A O 1
ATOM 754 N N . VAL A 1 103 ? -16.639 -15.253 26.651 1.00 96.44 103 VAL A N 1
ATOM 755 C CA . VAL A 1 103 ? -16.527 -14.704 28.017 1.00 96.44 103 VAL A CA 1
ATOM 756 C C . VAL A 1 103 ? -17.761 -13.933 28.495 1.00 96.44 103 VAL A C 1
ATOM 758 O O . VAL A 1 103 ? -17.832 -13.543 29.659 1.00 96.44 103 VAL A O 1
ATOM 761 N N . GLY A 1 104 ? -18.714 -13.656 27.605 1.00 94.81 104 GLY A N 1
ATOM 762 C CA . GLY A 1 104 ? -19.934 -12.890 27.876 1.00 94.81 104 GLY A CA 1
ATOM 763 C C . GLY A 1 104 ? -19.741 -11.375 28.035 1.00 94.81 104 GLY A C 1
ATOM 764 O O . GLY A 1 104 ? -20.675 -10.689 28.444 1.00 94.81 104 GLY A O 1
ATOM 765 N N . LYS A 1 105 ? -18.550 -10.834 27.742 1.00 96.31 105 LYS A N 1
ATOM 766 C CA . LYS A 1 105 ? -18.201 -9.414 27.932 1.00 96.31 105 LYS A CA 1
ATOM 767 C C . LYS A 1 105 ? -17.703 -8.761 26.646 1.00 96.31 105 LYS A C 1
ATOM 769 O O . LYS A 1 105 ? -16.891 -9.341 25.925 1.00 96.31 105 LYS A O 1
ATOM 774 N N . GLY A 1 106 ? -18.190 -7.549 26.396 1.00 96.94 106 GLY A N 1
ATOM 775 C CA . GLY A 1 106 ? -17.689 -6.660 25.356 1.00 96.94 106 GLY A CA 1
ATOM 776 C C . GLY A 1 106 ? -16.380 -5.982 25.769 1.00 96.94 106 GLY A C 1
ATOM 777 O O . GLY A 1 106 ? -15.780 -6.319 26.792 1.00 96.94 106 GLY A O 1
ATOM 778 N N . GLN A 1 107 ? -15.919 -5.041 24.949 1.00 97.75 107 GLN A N 1
ATOM 779 C CA . GLN A 1 107 ? -14.671 -4.309 25.172 1.00 97.75 107 GLN A CA 1
ATOM 780 C C . GLN A 1 107 ? -14.639 -2.999 24.380 1.00 97.75 107 GLN A C 1
ATOM 782 O O . GLN A 1 107 ? -15.424 -2.805 23.449 1.00 97.75 107 GLN A O 1
ATOM 787 N N . HIS A 1 108 ? -13.709 -2.120 24.750 1.00 98.50 108 HIS A N 1
ATOM 788 C CA . HIS A 1 108 ? -13.387 -0.916 23.990 1.00 98.50 108 HIS A CA 1
ATOM 789 C C . HIS A 1 108 ? -12.232 -1.205 23.035 1.00 98.50 108 HIS A C 1
ATOM 791 O O . HIS A 1 108 ? -11.158 -1.620 23.461 1.00 98.50 108 HIS A O 1
ATOM 797 N N . ILE A 1 109 ? -12.471 -0.984 21.750 1.00 98.69 109 ILE A N 1
ATOM 798 C CA . ILE A 1 109 ? -11.474 -0.968 20.687 1.00 98.69 109 ILE A CA 1
ATOM 799 C C . ILE A 1 109 ? -11.106 0.502 20.458 1.00 98.69 109 ILE A C 1
ATOM 801 O O . ILE A 1 109 ? -11.946 1.287 20.019 1.00 98.69 109 ILE A O 1
ATOM 805 N N . ASP A 1 110 ? -9.867 0.868 20.777 1.00 98.38 110 ASP A N 1
ATOM 806 C CA . ASP A 1 110 ? -9.294 2.193 20.519 1.00 98.38 110 ASP A CA 1
ATOM 807 C C . ASP A 1 110 ? -8.345 2.102 19.322 1.00 98.38 110 ASP A C 1
ATOM 809 O O . ASP A 1 110 ? -7.282 1.489 19.420 1.00 98.38 110 ASP A O 1
ATOM 813 N N . LEU A 1 111 ? -8.750 2.669 18.185 1.00 98.06 111 LEU A N 1
ATOM 814 C CA . LEU A 1 111 ? -7.951 2.696 16.966 1.00 98.06 111 LEU A CA 1
ATOM 815 C C . LEU A 1 111 ? -7.516 4.112 16.612 1.00 98.06 111 LEU A C 1
ATOM 817 O O . LEU A 1 111 ? -8.307 5.060 16.589 1.00 98.06 111 LEU A O 1
ATOM 821 N N . ALA A 1 112 ? -6.240 4.216 16.249 1.00 98.38 112 ALA A N 1
ATOM 822 C CA . ALA A 1 112 ? -5.645 5.420 15.708 1.00 98.38 112 ALA A CA 1
ATOM 823 C C . ALA A 1 112 ? -5.341 5.255 14.215 1.00 98.38 112 ALA A C 1
ATOM 825 O O . ALA A 1 112 ? -4.723 4.268 13.802 1.00 98.38 112 ALA A O 1
ATOM 826 N N . LEU A 1 113 ? -5.671 6.272 13.416 1.00 98.25 113 LEU A N 1
ATOM 827 C CA . LEU A 1 113 ? -5.211 6.363 12.030 1.00 98.25 113 LEU A CA 1
ATOM 828 C C . LEU A 1 113 ? -3.677 6.251 11.974 1.00 98.25 113 LEU A C 1
ATOM 830 O O . LEU A 1 113 ? -3.154 5.489 11.164 1.00 98.25 113 LEU A O 1
ATOM 834 N N . LEU A 1 114 ? -2.952 6.946 12.864 1.00 98.38 114 LEU A N 1
ATOM 835 C CA . LEU A 1 114 ? -1.485 6.909 12.896 1.00 98.38 114 LEU A CA 1
ATOM 836 C C . LEU A 1 114 ? -0.922 5.507 13.173 1.00 98.38 114 LEU A C 1
ATOM 838 O O . LEU A 1 114 ? 0.036 5.106 12.514 1.00 98.38 114 LEU A O 1
ATOM 842 N N . ASP A 1 115 ? -1.518 4.762 14.105 1.00 98.06 115 ASP A N 1
ATOM 843 C CA . ASP A 1 115 ? -1.064 3.409 14.448 1.00 98.06 115 ASP A CA 1
ATOM 844 C C . ASP A 1 115 ? -1.284 2.464 13.270 1.00 98.06 115 ASP A C 1
ATOM 846 O O . ASP A 1 115 ? -0.372 1.737 12.871 1.00 98.06 115 ASP A O 1
ATOM 850 N N . SER A 1 116 ? -2.471 2.538 12.655 1.00 97.50 116 SER A N 1
ATOM 851 C CA . SER A 1 116 ? -2.784 1.751 11.464 1.00 97.50 116 SER A CA 1
ATOM 852 C C . SER A 1 116 ? -1.804 2.054 10.331 1.00 97.50 116 SER A C 1
ATOM 854 O O . SER A 1 116 ? -1.269 1.127 9.728 1.00 97.50 116 SER A O 1
ATOM 856 N N . GLN A 1 117 ? -1.493 3.336 10.113 1.00 97.69 117 GLN A N 1
ATOM 857 C CA . GLN A 1 117 ? -0.566 3.808 9.093 1.00 97.69 117 GLN A CA 1
ATOM 858 C C . GLN A 1 117 ? 0.859 3.290 9.311 1.00 97.69 117 GLN A C 1
ATOM 860 O O . GLN A 1 117 ? 1.504 2.850 8.361 1.00 97.69 117 GLN A O 1
ATOM 865 N N . ALA A 1 118 ? 1.346 3.319 10.552 1.00 97.00 118 ALA A N 1
ATOM 866 C CA . ALA A 1 118 ? 2.664 2.798 10.893 1.00 97.00 118 ALA A CA 1
ATOM 867 C C . ALA A 1 118 ? 2.739 1.271 10.718 1.00 97.00 118 ALA A C 1
ATOM 869 O O . ALA A 1 118 ? 3.749 0.754 10.238 1.00 97.00 118 ALA A O 1
ATOM 870 N N . ALA A 1 119 ? 1.669 0.549 11.067 1.00 96.56 119 ALA A N 1
ATOM 871 C CA . ALA A 1 119 ? 1.626 -0.910 11.008 1.00 96.56 119 ALA A CA 1
ATOM 872 C C . ALA A 1 119 ? 1.795 -1.462 9.582 1.00 96.56 119 ALA A C 1
ATOM 874 O O . ALA A 1 119 ? 2.439 -2.496 9.399 1.00 96.56 119 ALA A O 1
ATOM 875 N N . TRP A 1 120 ? 1.264 -0.780 8.560 1.00 95.06 120 TRP A N 1
ATOM 876 C CA . TRP A 1 120 ? 1.349 -1.254 7.173 1.00 95.06 120 TRP A CA 1
ATOM 877 C C . TRP A 1 120 ? 2.579 -0.752 6.397 1.00 95.06 120 TRP A C 1
ATOM 879 O O . TRP A 1 120 ? 2.706 -1.045 5.212 1.00 95.06 120 TRP A O 1
ATOM 889 N N . LEU A 1 121 ? 3.563 -0.113 7.045 1.00 95.44 121 LEU A N 1
ATOM 890 C CA . LEU A 1 121 ? 4.851 0.191 6.396 1.00 95.44 121 LEU A CA 1
ATOM 891 C C . LEU A 1 121 ? 5.635 -1.067 5.969 1.00 95.44 121 LEU A C 1
ATOM 893 O O . LEU A 1 121 ? 6.566 -0.955 5.171 1.00 95.44 121 LEU A O 1
ATOM 897 N N . ILE A 1 122 ? 5.278 -2.247 6.497 1.00 93.50 122 ILE A N 1
ATOM 898 C CA . ILE A 1 122 ? 5.740 -3.589 6.093 1.00 93.50 122 ILE A CA 1
ATOM 899 C C . ILE A 1 122 ? 7.256 -3.615 5.836 1.00 93.50 122 ILE A C 1
ATOM 901 O O . ILE A 1 122 ? 8.046 -3.585 6.779 1.00 93.50 122 ILE A O 1
ATOM 905 N N . ASN A 1 123 ? 7.679 -3.639 4.569 1.00 90.31 123 ASN A N 1
ATOM 906 C CA . ASN A 1 123 ? 9.077 -3.794 4.186 1.00 90.31 123 ASN A CA 1
ATOM 907 C C . ASN A 1 123 ? 9.881 -2.526 4.470 1.00 90.31 123 ASN A C 1
ATOM 909 O O . ASN A 1 123 ? 11.014 -2.624 4.923 1.00 90.31 123 ASN A O 1
ATOM 913 N N . SER A 1 124 ? 9.302 -1.342 4.269 1.00 93.19 124 SER A N 1
ATOM 914 C CA . SER A 1 124 ? 9.967 -0.076 4.593 1.00 93.19 124 SER A CA 1
ATOM 915 C C . SER A 1 124 ? 10.155 0.081 6.100 1.00 93.19 124 SER A C 1
ATOM 917 O O . SER A 1 124 ? 11.230 0.477 6.550 1.00 93.19 124 SER A O 1
ATOM 919 N N . GLY A 1 125 ? 9.151 -0.322 6.888 1.00 94.69 125 GLY A N 1
ATOM 920 C CA . GLY A 1 125 ? 9.262 -0.385 8.346 1.00 94.69 125 GLY A CA 1
ATOM 921 C C . GLY A 1 125 ? 10.351 -1.363 8.798 1.00 94.69 125 GLY A C 1
ATOM 922 O O . GLY A 1 125 ? 11.221 -1.001 9.588 1.00 94.69 125 GLY A O 1
ATOM 923 N N . LEU A 1 126 ? 10.356 -2.583 8.250 1.00 94.00 126 LEU A N 1
ATOM 924 C CA . LEU A 1 126 ? 11.365 -3.604 8.548 1.00 94.00 126 LEU A CA 1
ATOM 925 C C . LEU A 1 126 ? 12.783 -3.161 8.153 1.00 94.00 126 LEU A C 1
ATOM 927 O O . LEU A 1 126 ? 13.718 -3.323 8.941 1.00 94.00 126 LEU A O 1
ATOM 931 N N . ASN A 1 127 ? 12.947 -2.577 6.964 1.00 92.12 127 ASN A N 1
ATOM 932 C CA . ASN A 1 127 ? 14.227 -2.060 6.477 1.00 92.12 127 ASN A CA 1
ATOM 933 C C . ASN A 1 127 ? 14.794 -1.019 7.451 1.00 92.12 127 ASN A C 1
ATOM 935 O O . ASN A 1 127 ? 15.954 -1.120 7.848 1.00 92.12 127 ASN A O 1
ATOM 939 N N . TYR A 1 128 ? 13.975 -0.065 7.904 1.00 95.31 128 TYR A N 1
ATOM 940 C CA . TYR A 1 128 ? 14.408 0.927 8.887 1.00 95.31 128 TYR A CA 1
ATOM 941 C C . TYR A 1 128 ? 14.716 0.301 10.254 1.00 95.31 128 TYR A C 1
ATOM 943 O O . TYR A 1 128 ? 15.745 0.598 10.856 1.00 95.31 128 TYR A O 1
ATOM 951 N N . LEU A 1 129 ? 13.863 -0.591 10.765 1.00 95.88 129 LEU A N 1
ATOM 952 C CA . LEU A 1 129 ? 14.062 -1.198 12.087 1.00 95.88 129 LEU A CA 1
ATOM 953 C C . LEU A 1 129 ? 15.332 -2.058 12.168 1.00 95.88 129 LEU A C 1
ATOM 955 O O . LEU A 1 129 ? 15.923 -2.156 13.245 1.00 95.88 129 LEU A O 1
ATOM 959 N N . THR A 1 130 ? 15.759 -2.644 11.047 1.00 95.88 130 THR A N 1
ATOM 960 C CA . THR A 1 130 ? 16.954 -3.497 10.959 1.00 95.88 130 THR A CA 1
ATOM 961 C C . THR A 1 130 ? 18.228 -2.722 10.630 1.00 95.88 130 THR A C 1
ATOM 963 O O . THR A 1 130 ? 19.271 -3.015 11.209 1.00 95.88 130 THR A O 1
ATOM 966 N N . SER A 1 131 ? 18.164 -1.727 9.739 1.00 94.88 131 SER A N 1
ATOM 967 C CA . SER A 1 131 ? 19.346 -0.971 9.288 1.00 94.88 131 SER A CA 1
ATOM 968 C C . SER A 1 131 ? 19.554 0.366 10.001 1.00 94.88 131 SER A C 1
ATOM 970 O O . SER A 1 131 ? 20.673 0.870 10.035 1.00 94.88 131 SER A O 1
ATOM 972 N N . ARG A 1 132 ? 18.483 0.952 10.554 1.00 95.31 132 ARG A N 1
ATOM 973 C CA . ARG A 1 132 ? 18.413 2.342 11.049 1.00 95.31 132 ARG A CA 1
ATOM 974 C C . ARG A 1 132 ? 18.760 3.397 9.999 1.00 95.31 132 ARG A C 1
ATOM 976 O O . ARG A 1 132 ? 19.124 4.515 10.353 1.00 95.31 132 ARG A O 1
ATOM 983 N N . GLN A 1 133 ? 18.620 3.048 8.725 1.00 93.12 133 GLN A N 1
ATOM 984 C CA . GLN A 1 133 ? 18.782 3.957 7.601 1.00 93.12 133 GLN A CA 1
ATOM 985 C C . GLN A 1 133 ? 17.421 4.254 6.980 1.00 93.12 133 GLN A C 1
ATOM 987 O O . GLN A 1 133 ? 16.574 3.365 6.855 1.00 93.12 133 GLN A O 1
ATOM 992 N N . ASP A 1 134 ? 17.218 5.511 6.601 1.00 89.62 134 ASP A N 1
ATOM 993 C CA . ASP A 1 134 ? 15.996 5.926 5.928 1.00 89.62 134 ASP A CA 1
ATOM 994 C C . ASP A 1 134 ? 15.967 5.380 4.498 1.00 89.62 134 ASP A C 1
ATOM 996 O O . ASP A 1 134 ? 16.954 5.430 3.762 1.00 89.62 134 ASP A O 1
ATOM 1000 N N . GLN A 1 135 ? 14.807 4.867 4.091 1.00 88.50 135 GLN A N 1
ATOM 1001 C CA . GLN A 1 135 ? 14.574 4.485 2.706 1.00 88.50 135 GLN A CA 1
ATOM 1002 C C . GLN A 1 135 ? 14.266 5.741 1.883 1.00 88.50 135 GLN A C 1
ATOM 1004 O O . GLN A 1 135 ? 13.344 6.492 2.200 1.00 88.50 135 GLN A O 1
ATOM 1009 N N . HIS A 1 136 ? 15.007 5.946 0.796 1.00 89.56 136 HIS A N 1
ATOM 1010 C CA . HIS A 1 136 ? 14.716 7.005 -0.169 1.00 89.56 136 HIS A CA 1
ATOM 1011 C C . HIS A 1 136 ? 13.564 6.614 -1.106 1.00 89.56 136 HIS A C 1
ATOM 1013 O O . HIS A 1 136 ? 13.285 5.429 -1.313 1.00 89.56 136 HIS A O 1
ATOM 1019 N N . ARG A 1 137 ? 12.903 7.616 -1.695 1.00 95.12 137 ARG A N 1
ATOM 1020 C CA . ARG A 1 137 ? 11.918 7.408 -2.766 1.00 95.12 137 ARG A CA 1
ATOM 1021 C C . ARG A 1 137 ? 12.580 6.755 -3.973 1.00 95.12 137 ARG A C 1
ATOM 1023 O O . ARG A 1 137 ? 13.711 7.084 -4.318 1.00 95.12 137 ARG A O 1
ATOM 1030 N N . LEU A 1 138 ? 11.854 5.841 -4.606 1.00 94.31 138 LEU A N 1
ATOM 1031 C CA . LEU A 1 138 ? 12.331 5.057 -5.747 1.00 94.31 138 LEU A CA 1
ATOM 1032 C C . LEU A 1 138 ? 11.387 5.133 -6.956 1.00 94.31 138 LEU A C 1
ATOM 1034 O O . LEU A 1 138 ? 11.537 4.347 -7.892 1.00 94.31 138 LEU A O 1
ATOM 1038 N N . GLY A 1 139 ? 10.393 6.027 -6.937 1.00 95.31 139 GLY A N 1
ATOM 1039 C CA . GLY A 1 139 ? 9.306 5.992 -7.910 1.00 95.31 139 GLY A CA 1
ATOM 1040 C C . GLY A 1 139 ? 8.602 4.636 -7.861 1.00 95.31 139 GLY A C 1
ATOM 1041 O O . GLY A 1 139 ? 8.212 4.163 -6.793 1.00 95.31 139 GLY A O 1
ATOM 1042 N N . ASN A 1 140 ? 8.498 3.984 -9.016 1.00 95.50 140 ASN A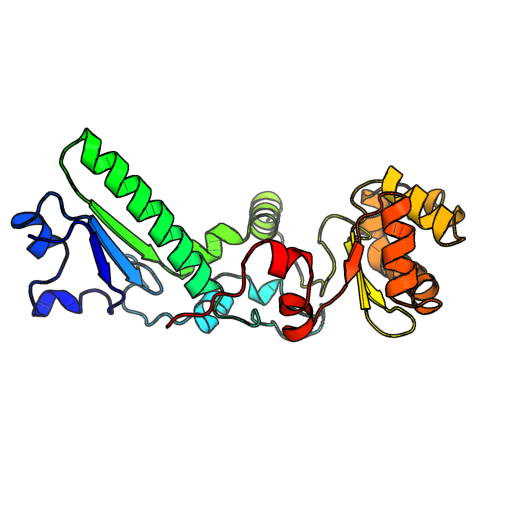 N 1
ATOM 1043 C CA . ASN A 1 140 ? 7.854 2.678 -9.156 1.00 95.50 140 ASN A CA 1
ATOM 1044 C C . ASN A 1 140 ? 8.774 1.476 -8.867 1.00 95.50 140 ASN A C 1
ATOM 1046 O O . ASN A 1 140 ? 8.334 0.337 -9.019 1.00 95.50 140 ASN A O 1
ATOM 1050 N N . ALA A 1 141 ? 10.043 1.689 -8.504 1.00 95.31 141 ALA A N 1
ATOM 1051 C CA . ALA A 1 141 ? 10.989 0.592 -8.314 1.00 95.31 141 ALA A CA 1
ATOM 1052 C C . ALA A 1 141 ? 10.911 -0.047 -6.923 1.00 95.31 141 ALA A C 1
ATOM 1054 O O . ALA A 1 141 ? 10.903 0.630 -5.891 1.00 95.31 141 ALA A O 1
ATOM 1055 N N . HIS A 1 142 ? 10.929 -1.380 -6.884 1.00 94.31 142 HIS A N 1
ATOM 1056 C CA . HIS A 1 142 ? 10.994 -2.126 -5.632 1.00 94.31 142 HIS A CA 1
ATOM 1057 C C . HIS A 1 142 ? 12.363 -1.929 -4.943 1.00 94.31 142 HIS A C 1
ATOM 1059 O O . HIS A 1 142 ? 13.410 -1.998 -5.596 1.00 94.31 142 HIS A O 1
ATOM 1065 N N . PRO A 1 143 ? 12.418 -1.744 -3.608 1.00 90.44 143 PRO A N 1
ATOM 1066 C CA . PRO A 1 143 ? 13.677 -1.466 -2.914 1.00 90.44 143 PRO A CA 1
ATOM 1067 C C . PRO A 1 143 ? 14.684 -2.615 -2.997 1.00 90.44 143 PRO A C 1
ATOM 1069 O O . PRO A 1 143 ? 15.882 -2.360 -3.100 1.00 90.44 143 PRO A O 1
ATOM 1072 N N . ASN A 1 144 ? 14.207 -3.862 -3.018 1.00 91.81 144 ASN A N 1
ATOM 1073 C CA . ASN A 1 144 ? 15.048 -5.048 -2.811 1.00 91.81 144 ASN A CA 1
ATOM 1074 C C . ASN A 1 144 ? 15.084 -6.032 -3.999 1.00 91.81 144 ASN A C 1
ATOM 1076 O O . ASN A 1 144 ? 15.768 -7.050 -3.919 1.00 91.81 144 ASN A O 1
ATOM 1080 N N . VAL A 1 145 ? 14.332 -5.781 -5.077 1.00 96.19 145 VAL A N 1
ATOM 1081 C CA . VAL A 1 145 ? 14.152 -6.735 -6.189 1.00 96.19 145 VAL A CA 1
ATOM 1082 C C . VAL A 1 145 ? 14.217 -5.972 -7.503 1.00 96.19 145 VAL A C 1
ATOM 1084 O O . VAL A 1 145 ? 13.549 -4.955 -7.642 1.00 96.19 145 VAL A O 1
ATOM 1087 N N . VAL A 1 146 ? 15.042 -6.432 -8.442 1.00 97.06 146 VAL A N 1
ATOM 1088 C CA . VAL A 1 146 ? 15.244 -5.774 -9.741 1.00 97.06 146 VAL A CA 1
ATOM 1089 C C . VAL A 1 146 ? 15.338 -6.843 -10.841 1.00 97.06 146 VAL A C 1
ATOM 1091 O O . VAL A 1 146 ? 15.999 -7.855 -10.602 1.00 97.06 146 VAL A O 1
ATOM 1094 N N . PRO A 1 147 ? 14.757 -6.641 -12.041 1.00 96.69 147 PRO A N 1
ATOM 1095 C CA . PRO A 1 147 ? 13.815 -5.573 -12.376 1.00 96.69 147 PRO A CA 1
ATOM 1096 C C . PRO A 1 147 ? 12.426 -5.853 -11.784 1.00 96.69 147 PRO A C 1
ATOM 1098 O O . PRO A 1 147 ? 11.809 -6.877 -12.058 1.00 96.69 147 PRO A O 1
ATOM 1101 N N . TYR A 1 148 ? 11.942 -4.929 -10.958 1.00 97.75 148 TYR A N 1
ATOM 1102 C CA . TYR A 1 148 ? 10.588 -4.944 -10.408 1.00 97.75 148 TYR A CA 1
ATOM 1103 C C . TYR A 1 148 ? 10.099 -3.498 -10.370 1.00 97.75 148 TYR A C 1
ATOM 1105 O O . TYR A 1 148 ? 10.267 -2.803 -9.365 1.00 97.75 148 TYR A O 1
ATOM 1113 N N . GLN A 1 149 ? 9.616 -3.016 -11.515 1.00 97.19 149 GLN A N 1
ATOM 1114 C CA . GLN A 1 149 ? 9.240 -1.616 -11.714 1.00 97.19 149 GLN A CA 1
ATOM 1115 C C . GLN A 1 149 ? 8.397 -1.421 -12.980 1.00 97.19 149 GLN A C 1
ATOM 1117 O O . GLN A 1 149 ? 8.151 -2.364 -13.733 1.00 97.19 149 GLN A O 1
ATOM 1122 N N . VAL A 1 150 ? 7.980 -0.176 -13.213 1.00 97.69 150 VAL A N 1
ATOM 1123 C CA . VAL A 1 150 ? 7.343 0.259 -14.460 1.00 97.69 150 VAL A CA 1
ATOM 1124 C C . VAL A 1 150 ? 8.402 0.517 -15.537 1.00 97.69 150 VAL A C 1
ATOM 1126 O O . VAL A 1 150 ? 9.429 1.139 -15.258 1.00 97.69 150 VAL A O 1
ATOM 1129 N N . PHE A 1 151 ? 8.116 0.074 -16.760 1.00 98.06 151 PHE A N 1
ATOM 1130 C CA . PHE A 1 151 ? 8.894 0.341 -17.968 1.00 98.06 151 PHE A CA 1
ATOM 1131 C C . PHE A 1 151 ? 7.999 0.897 -19.077 1.00 98.06 151 PHE A C 1
ATOM 1133 O O . PHE A 1 151 ? 6.798 0.625 -19.125 1.00 98.06 151 PHE A O 1
ATOM 1140 N N . GLN A 1 152 ? 8.599 1.687 -19.961 1.00 97.88 152 GLN A N 1
ATOM 1141 C CA . GLN A 1 152 ? 7.946 2.266 -21.124 1.00 97.88 152 GLN A CA 1
ATOM 1142 C C . GLN A 1 152 ? 7.876 1.239 -22.260 1.00 97.88 152 GLN A C 1
ATOM 1144 O O . GLN A 1 152 ? 8.842 0.522 -22.533 1.00 97.88 152 GLN A O 1
ATOM 1149 N N . THR A 1 153 ? 6.737 1.197 -22.937 1.00 98.19 153 THR A N 1
ATOM 1150 C CA . THR A 1 153 ? 6.507 0.446 -24.177 1.00 98.19 153 THR A CA 1
ATOM 1151 C C . THR A 1 153 ? 6.347 1.432 -25.337 1.00 98.19 153 THR A C 1
ATOM 1153 O O . THR A 1 153 ? 6.468 2.646 -25.153 1.00 98.19 153 THR A O 1
ATOM 1156 N N . SER A 1 154 ? 6.118 0.954 -26.560 1.00 97.94 154 SER A N 1
ATOM 1157 C CA . SER A 1 154 ? 5.959 1.853 -27.712 1.00 97.94 154 SER A CA 1
ATOM 1158 C C . SER A 1 154 ? 4.697 2.722 -27.641 1.00 97.94 154 SER A C 1
ATOM 1160 O O . SER A 1 154 ? 4.614 3.730 -28.338 1.00 97.94 154 SER A O 1
ATOM 1162 N N . ASP A 1 155 ? 3.702 2.317 -26.848 1.00 96.38 155 ASP A N 1
ATOM 1163 C CA . ASP A 1 155 ? 2.370 2.923 -26.792 1.00 96.38 155 ASP A CA 1
ATOM 1164 C C . ASP A 1 155 ? 1.903 3.310 -25.377 1.00 96.38 155 ASP A C 1
ATOM 1166 O O . ASP A 1 155 ? 0.969 4.103 -25.258 1.00 96.38 155 ASP A O 1
ATOM 1170 N N . SER A 1 156 ? 2.526 2.797 -24.307 1.00 95.94 156 SER A N 1
ATOM 1171 C CA . SER A 1 156 ? 2.158 3.105 -22.918 1.00 95.94 156 SER A CA 1
ATOM 1172 C C . SER A 1 156 ? 3.256 2.670 -21.921 1.00 95.94 156 SER A C 1
ATOM 1174 O O . SER A 1 156 ? 4.454 2.846 -22.159 1.00 95.94 156 SER A O 1
ATOM 1176 N N . PHE A 1 157 ? 2.842 2.130 -20.776 1.00 96.81 157 PHE A N 1
ATOM 1177 C CA . PHE A 1 157 ? 3.670 1.595 -19.711 1.00 96.81 157 PHE A CA 1
ATOM 1178 C C . 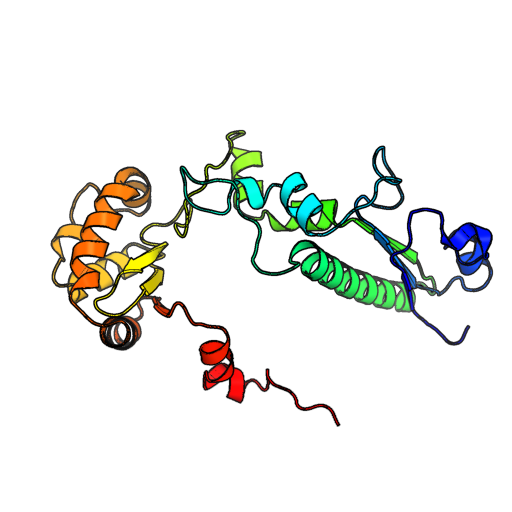PHE A 1 157 ? 3.131 0.246 -19.239 1.00 96.81 157 PHE A C 1
ATOM 1180 O O . PHE A 1 157 ? 1.923 -0.004 -19.232 1.00 96.81 157 PHE A O 1
ATOM 1187 N N . PHE A 1 158 ? 4.034 -0.593 -18.749 1.00 97.88 158 PHE A N 1
ATOM 1188 C CA . PHE A 1 158 ? 3.695 -1.846 -18.086 1.00 97.88 158 PHE A CA 1
ATOM 1189 C C . PHE A 1 158 ? 4.628 -2.084 -16.900 1.00 97.88 158 PHE A C 1
ATOM 1191 O O . PHE A 1 158 ? 5.721 -1.520 -16.817 1.00 97.88 158 PHE A O 1
ATOM 1198 N N . VAL A 1 159 ? 4.189 -2.913 -15.962 1.00 98.00 159 VAL A N 1
ATOM 1199 C CA . VAL A 1 159 ? 5.019 -3.404 -14.866 1.00 98.00 159 VAL A CA 1
ATOM 1200 C C . VAL A 1 159 ? 5.701 -4.687 -15.316 1.00 98.00 159 VAL A C 1
ATOM 1202 O O . VAL A 1 159 ? 5.031 -5.621 -15.751 1.00 98.00 159 VAL A O 1
ATOM 1205 N N . LEU A 1 160 ? 7.018 -4.758 -15.133 1.00 98.31 160 LEU A N 1
ATOM 1206 C CA . LEU A 1 160 ? 7.787 -5.997 -15.208 1.00 98.31 160 LEU A CA 1
ATOM 1207 C C . LEU A 1 160 ? 8.211 -6.382 -13.789 1.00 98.31 160 LEU A C 1
ATOM 1209 O O . LEU A 1 160 ? 8.898 -5.608 -13.121 1.00 98.31 160 LEU A O 1
ATOM 1213 N N . ALA A 1 161 ? 7.806 -7.568 -13.332 1.00 97.69 161 ALA A N 1
ATOM 1214 C CA . ALA A 1 161 ? 8.000 -8.045 -11.964 1.00 97.69 161 ALA A CA 1
ATOM 1215 C C . ALA A 1 161 ? 8.835 -9.337 -11.937 1.00 97.69 161 ALA A C 1
ATOM 1217 O O . ALA A 1 161 ? 8.350 -10.434 -11.655 1.00 97.69 161 ALA A O 1
ATOM 1218 N N . VAL A 1 162 ? 10.131 -9.203 -12.219 1.00 97.44 162 VAL A N 1
ATOM 1219 C CA . VAL A 1 162 ? 11.092 -10.310 -12.179 1.00 97.44 162 VAL A CA 1
ATOM 1220 C C . VAL A 1 162 ? 11.605 -10.493 -10.752 1.00 97.44 162 VAL A C 1
ATOM 1222 O O . VAL A 1 162 ? 12.424 -9.726 -10.248 1.00 97.44 162 VAL A O 1
ATOM 1225 N N . GLY A 1 163 ? 11.137 -11.551 -10.095 1.00 94.88 163 GLY A N 1
ATOM 1226 C CA . GLY A 1 163 ? 11.447 -11.853 -8.698 1.00 94.88 163 GLY A CA 1
ATOM 1227 C C . GLY A 1 163 ? 12.708 -12.689 -8.476 1.00 94.88 163 GLY A C 1
ATOM 1228 O O . GLY A 1 163 ? 13.211 -12.752 -7.356 1.00 94.88 163 GLY A O 1
ATOM 1229 N N . ASN A 1 164 ? 13.227 -13.365 -9.506 1.00 97.00 164 ASN A N 1
ATOM 1230 C CA . ASN A 1 164 ? 14.367 -14.275 -9.366 1.00 97.00 164 ASN A CA 1
ATOM 1231 C C . ASN A 1 164 ? 15.221 -14.381 -10.642 1.00 97.00 164 ASN A C 1
ATOM 1233 O O . ASN A 1 164 ? 14.851 -13.898 -11.709 1.00 97.00 164 ASN A O 1
ATOM 1237 N N . ASN A 1 165 ? 16.389 -15.023 -10.527 1.00 97.62 165 ASN A N 1
ATOM 1238 C CA . ASN A 1 165 ? 17.344 -15.148 -11.635 1.00 97.62 165 ASN A CA 1
ATOM 1239 C C . ASN A 1 165 ? 16.803 -15.989 -12.803 1.00 97.62 165 ASN A C 1
ATOM 1241 O O . ASN A 1 165 ? 17.124 -15.700 -13.949 1.00 97.62 165 ASN A O 1
ATOM 1245 N N . THR A 1 166 ? 15.966 -16.997 -12.537 1.00 97.44 166 THR A N 1
ATOM 1246 C CA . THR A 1 166 ? 15.349 -17.819 -13.589 1.00 97.44 166 THR A CA 1
ATOM 1247 C C . THR A 1 166 ? 14.393 -16.990 -14.442 1.00 97.44 166 THR A C 1
ATOM 1249 O O . THR A 1 166 ? 14.448 -17.060 -15.665 1.00 97.44 166 THR A O 1
ATOM 1252 N N . GLN A 1 167 ? 13.551 -16.169 -13.811 1.00 98.06 167 GLN A N 1
ATOM 1253 C CA . GLN A 1 167 ? 12.669 -15.230 -14.508 1.00 98.06 167 GLN A CA 1
ATOM 1254 C C . GLN A 1 167 ? 13.467 -14.164 -15.263 1.00 98.06 167 GLN A C 1
ATOM 1256 O O . GLN A 1 167 ? 13.111 -13.840 -16.390 1.00 98.06 167 GLN A O 1
ATOM 1261 N N . PHE A 1 168 ? 14.564 -13.662 -14.682 1.00 98.44 168 PHE A N 1
ATOM 1262 C CA . PHE A 1 168 ? 15.424 -12.681 -15.349 1.00 98.44 168 PHE A CA 1
ATOM 1263 C C . PHE A 1 168 ? 16.028 -13.249 -16.629 1.00 98.44 168 PHE A C 1
ATOM 1265 O O . PHE A 1 168 ? 15.927 -12.627 -17.678 1.00 98.44 168 PHE A O 1
ATOM 1272 N N . LYS A 1 169 ? 16.568 -14.470 -16.563 1.00 98.00 169 LYS A N 1
ATOM 1273 C CA . LYS A 1 169 ? 17.126 -15.148 -17.732 1.00 98.00 169 LYS A CA 1
ATOM 1274 C C . LYS A 1 169 ? 16.083 -15.342 -18.835 1.00 98.00 169 LYS A C 1
ATOM 1276 O O . LYS A 1 169 ? 16.343 -14.974 -19.971 1.00 98.00 169 LYS A O 1
ATOM 1281 N N . LYS A 1 170 ? 14.893 -15.845 -18.486 1.00 98.19 170 LYS A N 1
ATOM 1282 C CA . LYS A 1 170 ? 13.776 -16.004 -19.433 1.00 98.19 170 LYS A CA 1
ATOM 1283 C C . LYS A 1 170 ? 13.388 -14.683 -20.102 1.00 98.19 170 LYS A C 1
ATOM 1285 O O . LYS A 1 170 ? 13.165 -14.656 -21.306 1.00 98.19 170 LYS A O 1
ATOM 1290 N N . PHE A 1 171 ? 13.315 -13.600 -19.326 1.00 98.38 171 PHE A N 1
ATOM 1291 C CA . PHE A 1 171 ? 13.043 -12.267 -19.861 1.00 98.38 171 PHE A CA 1
ATOM 1292 C C . PHE A 1 171 ? 14.135 -11.827 -20.844 1.00 98.38 171 PHE A C 1
ATOM 1294 O O . PHE A 1 171 ? 13.810 -11.423 -21.952 1.00 98.38 171 PHE A O 1
ATOM 1301 N N . CYS A 1 172 ? 15.411 -11.943 -20.469 1.00 98.25 172 CYS A N 1
ATOM 1302 C CA . CYS A 1 172 ? 16.543 -11.576 -21.322 1.00 98.25 172 CYS A CA 1
ATOM 1303 C C . CYS A 1 172 ? 16.590 -12.387 -22.625 1.00 98.25 172 CYS A C 1
ATOM 1305 O O . CYS A 1 172 ? 16.808 -11.814 -23.687 1.00 98.25 172 CYS A O 1
ATOM 1307 N N . GLU A 1 173 ? 16.352 -13.700 -22.554 1.00 97.88 173 GLU A N 1
ATOM 1308 C CA . GLU A 1 173 ? 16.269 -14.581 -23.727 1.00 97.88 173 GLU A CA 1
ATOM 1309 C C . GLU A 1 173 ? 15.128 -14.156 -24.666 1.00 97.88 173 GLU A C 1
ATOM 1311 O O . GLU A 1 173 ? 15.328 -14.071 -25.874 1.00 97.88 173 GLU A O 1
ATOM 1316 N N . PHE A 1 174 ? 13.949 -13.842 -24.122 1.00 98.00 174 PHE A N 1
ATOM 1317 C CA . PHE A 1 174 ? 12.808 -13.384 -24.918 1.00 98.00 174 PHE A CA 1
ATOM 1318 C C . PHE A 1 174 ? 13.000 -11.975 -25.501 1.00 98.00 174 PHE A C 1
ATOM 1320 O O . PHE A 1 174 ? 12.620 -11.716 -26.639 1.00 98.00 174 PHE A O 1
ATOM 1327 N N . ALA A 1 175 ? 13.609 -11.066 -24.739 1.00 97.38 175 ALA A N 1
ATOM 1328 C CA . ALA A 1 175 ? 13.859 -9.687 -25.148 1.00 97.38 175 ALA A CA 1
ATOM 1329 C C . ALA A 1 175 ? 15.035 -9.536 -26.136 1.00 97.38 175 ALA A C 1
ATOM 1331 O O . ALA A 1 175 ? 15.436 -8.406 -26.414 1.00 97.38 175 ALA A O 1
ATOM 1332 N N . ASP A 1 176 ? 15.577 -10.651 -26.643 1.00 96.56 176 ASP A N 1
ATOM 1333 C CA . ASP A 1 176 ? 16.732 -10.710 -27.549 1.00 96.56 176 ASP A CA 1
ATOM 1334 C C . ASP A 1 176 ? 17.982 -10.017 -26.971 1.00 96.56 176 ASP A C 1
ATOM 1336 O O . ASP A 1 176 ? 18.719 -9.319 -27.663 1.00 96.56 176 ASP A O 1
ATOM 1340 N N . ALA A 1 177 ? 18.190 -10.182 -25.660 1.00 97.56 177 ALA A N 1
ATOM 1341 C CA . ALA A 1 177 ? 19.339 -9.659 -24.920 1.00 97.56 177 ALA A CA 1
ATOM 1342 C C . ALA A 1 177 ? 19.872 -10.677 -23.884 1.00 97.56 177 ALA A C 1
ATOM 1344 O O . ALA A 1 177 ? 19.993 -10.352 -22.692 1.00 97.56 177 ALA A O 1
ATOM 1345 N N . PRO A 1 178 ? 20.141 -11.942 -24.277 1.00 97.69 178 PRO A N 1
ATOM 1346 C CA . PRO A 1 178 ? 20.556 -12.999 -23.351 1.00 97.69 178 PRO A CA 1
ATOM 1347 C C . PRO A 1 178 ? 21.850 -12.664 -22.593 1.00 97.69 178 PRO A C 1
ATOM 1349 O O . PRO A 1 178 ? 22.012 -13.081 -21.447 1.00 97.69 178 PRO A O 1
ATOM 1352 N N . GLU A 1 179 ? 22.738 -11.860 -23.179 1.00 97.81 179 GLU A N 1
ATOM 1353 C CA . GLU A 1 179 ? 23.994 -11.421 -22.570 1.00 97.81 179 GLU A CA 1
ATOM 1354 C C . GLU A 1 179 ? 23.794 -10.638 -21.267 1.00 97.81 179 GLU A C 1
ATOM 1356 O O . GLU A 1 179 ? 24.661 -10.674 -20.392 1.00 97.81 179 GLU A O 1
ATOM 1361 N N . LEU A 1 180 ? 22.639 -9.985 -21.081 1.00 97.75 180 LEU A N 1
ATOM 1362 C CA . LEU A 1 180 ? 22.321 -9.298 -19.829 1.00 97.75 180 LEU A CA 1
ATOM 1363 C C . LEU A 1 180 ? 22.199 -10.271 -18.654 1.00 97.75 180 LEU A C 1
ATOM 1365 O O . LEU A 1 180 ? 22.529 -9.901 -17.530 1.00 97.75 180 LEU A O 1
ATOM 1369 N N . ALA A 1 181 ? 21.749 -11.507 -18.885 1.00 97.19 181 ALA A N 1
ATOM 1370 C CA . ALA A 1 181 ? 21.633 -12.511 -17.829 1.00 97.19 181 ALA A CA 1
ATOM 1371 C C . ALA A 1 181 ? 23.002 -13.030 -17.355 1.00 97.19 181 ALA A C 1
ATOM 1373 O O . ALA A 1 181 ? 23.144 -13.406 -16.186 1.00 97.19 181 ALA A O 1
ATOM 1374 N N . ASP A 1 182 ? 23.998 -13.014 -18.244 1.00 95.94 182 ASP A N 1
ATOM 1375 C CA . ASP A 1 182 ? 25.356 -13.497 -17.983 1.00 95.94 182 ASP A CA 1
ATOM 1376 C C . ASP A 1 182 ? 26.326 -12.380 -17.548 1.00 95.94 182 ASP A C 1
ATOM 1378 O O . ASP A 1 182 ? 27.382 -12.665 -16.974 1.00 95.94 182 ASP A O 1
ATOM 1382 N N . ASP A 1 183 ? 25.966 -11.108 -17.753 1.00 98.06 183 ASP A N 1
ATOM 1383 C CA . ASP A 1 183 ? 26.744 -9.954 -17.298 1.00 98.06 183 ASP A CA 1
ATOM 1384 C C . ASP A 1 183 ? 26.923 -9.981 -15.768 1.00 98.06 183 ASP A C 1
ATOM 1386 O O . ASP A 1 183 ? 25.965 -10.062 -14.990 1.00 98.06 183 ASP A O 1
ATOM 1390 N N . MET A 1 184 ? 28.173 -9.859 -15.307 1.00 97.62 184 MET A N 1
ATOM 1391 C CA . MET A 1 184 ? 28.516 -9.846 -13.880 1.00 97.62 184 MET A CA 1
ATOM 1392 C C . MET A 1 184 ? 27.789 -8.747 -13.092 1.00 97.62 184 MET A C 1
ATOM 1394 O O . MET A 1 184 ? 27.595 -8.898 -11.888 1.00 97.62 184 MET A O 1
ATOM 1398 N N . ARG A 1 185 ? 27.360 -7.665 -13.751 1.00 97.94 185 ARG A N 1
ATOM 1399 C CA . ARG A 1 185 ? 26.571 -6.586 -13.145 1.00 97.94 185 ARG A CA 1
ATOM 1400 C C . ARG A 1 185 ? 25.130 -6.994 -12.840 1.00 97.94 185 ARG A C 1
ATOM 1402 O O . ARG A 1 185 ? 24.505 -6.352 -11.998 1.00 97.94 185 ARG A O 1
ATOM 1409 N N . PHE A 1 186 ? 24.591 -8.026 -13.494 1.00 98.44 186 PHE A N 1
ATOM 1410 C CA . PHE A 1 186 ? 23.161 -8.371 -13.442 1.00 98.44 186 PHE A CA 1
ATOM 1411 C C . PHE A 1 186 ? 22.867 -9.851 -13.132 1.00 98.44 186 PHE A C 1
ATOM 1413 O O . PHE A 1 186 ? 21.706 -10.238 -12.944 1.00 98.44 186 PHE A O 1
ATOM 1420 N N . ARG A 1 187 ? 23.909 -10.678 -13.015 1.00 96.06 187 ARG A N 1
ATOM 1421 C CA . ARG A 1 187 ? 23.807 -12.130 -12.819 1.00 96.06 187 ARG A CA 1
ATOM 1422 C C . ARG A 1 187 ? 22.959 -12.540 -11.612 1.00 96.06 187 ARG A C 1
ATOM 1424 O O . ARG A 1 187 ? 22.183 -13.493 -11.688 1.00 96.06 187 ARG A O 1
ATOM 1431 N N . THR A 1 188 ? 23.078 -11.843 -10.481 1.00 98.06 188 THR A N 1
ATOM 1432 C CA . THR A 1 188 ? 22.245 -12.092 -9.291 1.00 98.06 188 THR A CA 1
ATOM 1433 C C . THR A 1 188 ? 21.340 -10.908 -8.971 1.00 98.06 188 THR A C 1
ATOM 1435 O O . THR A 1 188 ? 21.636 -9.775 -9.336 1.00 98.06 188 THR A O 1
ATOM 1438 N N . ASN A 1 189 ? 20.251 -11.135 -8.224 1.00 97.94 189 ASN A N 1
ATOM 1439 C CA . ASN A 1 189 ? 19.390 -10.037 -7.765 1.00 97.94 189 ASN A CA 1
ATOM 1440 C C . ASN A 1 189 ? 20.170 -8.964 -6.990 1.00 97.94 189 ASN A C 1
ATOM 1442 O O . ASN A 1 189 ? 19.896 -7.781 -7.148 1.00 97.94 189 ASN A O 1
ATOM 1446 N N . LYS A 1 190 ? 21.165 -9.362 -6.185 1.00 97.38 190 LYS A N 1
ATOM 1447 C CA . LYS A 1 190 ? 22.022 -8.415 -5.462 1.00 97.38 190 LYS A CA 1
ATOM 1448 C C . LYS A 1 190 ? 22.793 -7.516 -6.431 1.00 97.38 190 LYS A C 1
ATOM 1450 O O . LYS A 1 190 ? 22.832 -6.305 -6.227 1.00 97.38 190 LYS A O 1
ATOM 1455 N N . ASP A 1 191 ? 23.349 -8.101 -7.489 1.00 98.00 191 ASP A N 1
ATOM 1456 C CA . ASP A 1 191 ? 24.083 -7.356 -8.514 1.00 98.00 191 ASP A CA 1
ATOM 1457 C C . ASP A 1 191 ? 23.132 -6.408 -9.267 1.00 98.00 191 ASP A C 1
ATOM 1459 O O . ASP A 1 191 ? 23.435 -5.225 -9.422 1.00 98.00 191 ASP A O 1
ATOM 1463 N N . ARG A 1 192 ? 21.920 -6.870 -9.614 1.00 98.44 192 ARG A N 1
ATOM 1464 C CA . ARG A 1 192 ? 20.880 -6.033 -10.244 1.00 98.44 192 ARG A CA 1
ATOM 1465 C C . ARG A 1 192 ? 20.417 -4.885 -9.353 1.00 98.44 192 ARG A C 1
ATOM 1467 O O . ARG A 1 192 ? 20.218 -3.781 -9.844 1.00 98.4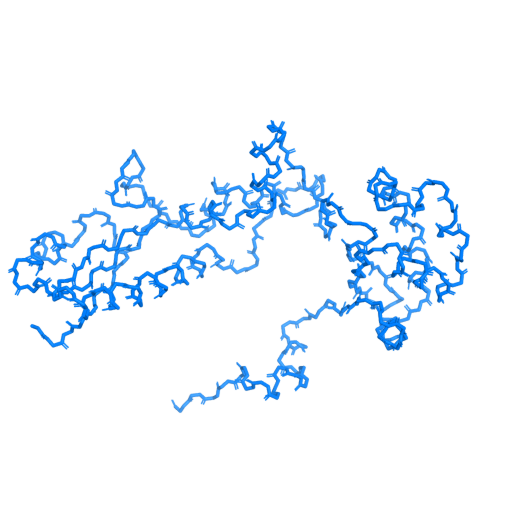4 192 ARG A O 1
ATOM 1474 N N . VAL A 1 193 ? 20.275 -5.112 -8.047 1.00 96.75 193 VAL A N 1
ATOM 1475 C CA . VAL A 1 193 ? 19.942 -4.059 -7.075 1.00 96.75 193 VAL A CA 1
ATOM 1476 C C . VAL A 1 193 ? 21.034 -2.990 -7.035 1.00 96.75 193 VAL A C 1
ATOM 1478 O O . VAL A 1 193 ? 20.696 -1.805 -7.036 1.00 96.75 193 VAL A O 1
ATOM 1481 N N . HIS A 1 194 ? 22.309 -3.396 -7.035 1.00 97.12 194 HIS A N 1
ATOM 1482 C CA . HIS A 1 194 ? 23.455 -2.483 -7.043 1.00 97.12 194 HIS A CA 1
ATOM 1483 C C . HIS A 1 194 ? 23.545 -1.674 -8.346 1.00 97.12 194 HIS A C 1
ATOM 1485 O O . HIS A 1 194 ? 23.804 -0.476 -8.308 1.00 97.12 194 HIS A O 1
ATOM 1491 N N . ASN A 1 195 ? 23.266 -2.308 -9.487 1.00 97.75 195 ASN A N 1
ATOM 1492 C CA . ASN A 1 195 ? 23.372 -1.708 -10.821 1.00 97.75 195 ASN A CA 1
ATOM 1493 C C . ASN A 1 195 ? 22.013 -1.285 -11.412 1.00 97.75 195 ASN A C 1
ATOM 1495 O O . ASN A 1 195 ? 21.848 -1.250 -12.632 1.00 97.75 195 ASN A O 1
ATOM 1499 N N . ARG A 1 196 ? 21.026 -0.976 -10.560 1.00 96.62 196 ARG A N 1
ATOM 1500 C CA . ARG A 1 196 ? 19.620 -0.807 -10.967 1.00 96.62 196 ARG A CA 1
ATOM 1501 C C . ARG A 1 196 ? 19.391 0.230 -12.056 1.00 96.62 196 ARG A C 1
ATOM 1503 O O . ARG A 1 196 ? 18.630 -0.047 -12.968 1.00 96.62 196 ARG A O 1
ATOM 1510 N N . ASN A 1 197 ? 20.047 1.388 -11.976 1.00 95.81 197 ASN A N 1
ATOM 1511 C CA . ASN A 1 197 ? 19.805 2.485 -12.914 1.00 95.81 197 ASN A CA 1
ATOM 1512 C C . ASN A 1 197 ? 20.272 2.074 -14.312 1.00 95.81 197 ASN A C 1
ATOM 1514 O O . ASN A 1 197 ? 19.523 2.195 -15.272 1.00 95.81 197 ASN A O 1
ATOM 1518 N N . VAL A 1 198 ? 21.458 1.460 -14.385 1.00 98.00 198 VAL A N 1
ATOM 1519 C CA . VAL A 1 198 ? 22.026 0.938 -15.633 1.00 98.00 198 VAL A CA 1
ATOM 1520 C C . VAL A 1 198 ? 21.136 -0.158 -16.218 1.00 98.00 198 VAL A C 1
ATOM 1522 O O . VAL A 1 198 ? 20.821 -0.127 -17.402 1.00 98.00 198 VAL A O 1
ATOM 1525 N N . LEU A 1 199 ? 20.703 -1.125 -15.401 1.00 98.31 199 LEU A N 1
ATOM 1526 C CA . LEU A 1 199 ? 19.832 -2.195 -15.890 1.00 98.31 199 LEU A CA 1
ATOM 1527 C C . LEU A 1 199 ? 18.464 -1.663 -16.329 1.00 98.31 199 LEU A C 1
ATOM 1529 O O . LEU A 1 199 ? 17.928 -2.120 -17.334 1.00 98.31 199 LEU A O 1
ATOM 1533 N N . ALA A 1 200 ? 17.895 -0.716 -15.585 1.00 97.31 200 ALA A N 1
ATOM 1534 C CA . ALA A 1 200 ? 16.602 -0.137 -15.904 1.00 97.31 200 ALA A CA 1
ATOM 1535 C C . ALA A 1 200 ? 16.638 0.589 -17.252 1.00 97.31 200 ALA A C 1
ATOM 1537 O O . ALA A 1 200 ? 15.742 0.371 -18.058 1.00 97.31 200 ALA A O 1
ATOM 1538 N N . GLU A 1 201 ? 17.677 1.382 -17.526 1.00 97.62 201 GLU A N 1
ATOM 1539 C CA . GLU A 1 201 ? 17.867 2.044 -18.823 1.00 97.62 201 GLU A CA 1
ATOM 1540 C C . GLU A 1 201 ? 17.951 1.031 -19.973 1.00 97.62 201 GLU A C 1
ATOM 1542 O O . GLU A 1 201 ? 17.219 1.160 -20.954 1.00 97.62 201 GLU A O 1
ATOM 1547 N N . LEU A 1 202 ? 18.756 -0.028 -19.814 1.00 98.25 202 LEU A N 1
ATOM 1548 C CA . LEU A 1 202 ? 18.892 -1.093 -20.816 1.00 98.25 202 LEU A CA 1
ATOM 1549 C C . LEU A 1 202 ? 17.563 -1.807 -21.086 1.00 98.25 202 LEU A C 1
ATOM 1551 O O . LEU A 1 202 ? 17.202 -2.032 -22.238 1.00 98.25 202 LEU A O 1
ATOM 1555 N N . ILE A 1 203 ? 16.810 -2.140 -20.035 1.00 98.19 203 ILE A N 1
ATOM 1556 C CA . ILE A 1 203 ? 15.491 -2.764 -20.187 1.00 98.19 203 ILE A CA 1
ATOM 1557 C C . ILE A 1 203 ? 14.524 -1.801 -20.873 1.00 98.19 203 ILE A C 1
ATOM 1559 O O . ILE A 1 203 ? 13.810 -2.221 -21.776 1.00 98.19 203 ILE A O 1
ATOM 1563 N N . ASN A 1 204 ? 14.529 -0.518 -20.509 1.00 97.31 204 ASN A N 1
ATOM 1564 C CA . ASN A 1 204 ? 13.641 0.473 -21.112 1.00 97.31 204 ASN A CA 1
ATOM 1565 C C . ASN A 1 204 ? 13.920 0.651 -22.616 1.00 97.31 204 ASN A C 1
ATOM 1567 O O . ASN A 1 204 ? 12.995 0.812 -23.412 1.00 97.31 204 ASN A O 1
ATOM 1571 N N . ASP A 1 205 ? 15.191 0.573 -23.025 1.00 97.88 205 ASP A N 1
ATOM 1572 C CA . ASP A 1 205 ? 15.595 0.593 -24.432 1.00 97.88 205 ASP A CA 1
ATOM 1573 C C . ASP A 1 205 ? 15.098 -0.623 -25.223 1.00 97.88 205 ASP A C 1
ATOM 1575 O O . ASP A 1 205 ? 14.811 -0.496 -26.418 1.00 97.88 205 ASP A O 1
ATOM 1579 N N . LEU A 1 206 ? 14.970 -1.784 -24.574 1.00 97.81 206 LEU A N 1
ATOM 1580 C CA . LEU A 1 206 ? 14.373 -2.982 -25.162 1.00 97.81 206 LEU A CA 1
ATOM 1581 C C . LEU A 1 206 ? 12.847 -2.860 -25.226 1.00 97.81 206 LEU A C 1
ATOM 1583 O O . LEU A 1 206 ? 12.256 -3.073 -26.286 1.00 97.81 206 LEU A O 1
ATOM 1587 N N . THR A 1 207 ? 12.206 -2.482 -24.117 1.00 98.06 207 THR A N 1
ATOM 1588 C CA . THR A 1 207 ? 10.745 -2.526 -23.985 1.00 98.06 207 THR A CA 1
ATOM 1589 C C . THR A 1 207 ? 10.035 -1.479 -24.827 1.00 98.06 207 THR A C 1
ATOM 1591 O O . THR A 1 207 ? 8.985 -1.775 -25.397 1.00 98.06 207 THR A O 1
ATOM 1594 N N . LYS A 1 208 ? 10.635 -0.298 -25.022 1.00 98.00 208 LYS A N 1
ATOM 1595 C CA . LYS A 1 208 ? 10.047 0.788 -25.827 1.00 98.00 208 LYS A CA 1
ATOM 1596 C C . LYS A 1 208 ? 9.878 0.461 -27.318 1.00 98.00 208 LYS A C 1
ATOM 1598 O O . LYS A 1 208 ? 9.251 1.230 -28.040 1.00 98.00 208 LYS A O 1
ATOM 1603 N N . LYS A 1 209 ? 10.461 -0.644 -27.799 1.00 97.56 209 LYS A N 1
ATOM 1604 C CA . LYS A 1 209 ? 10.407 -1.065 -29.210 1.00 97.56 209 LYS A CA 1
ATOM 1605 C C . LYS A 1 209 ? 9.083 -1.726 -29.598 1.00 97.56 209 LYS A C 1
ATOM 1607 O O . LYS A 1 209 ? 8.754 -1.738 -30.780 1.00 97.56 209 LYS A O 1
ATOM 1612 N N . PHE A 1 210 ? 8.349 -2.273 -28.631 1.00 98.25 210 PHE A N 1
ATOM 1613 C CA . PHE A 1 210 ? 7.131 -3.048 -28.872 1.00 98.25 210 PHE A CA 1
ATOM 1614 C C . PHE A 1 210 ? 5.976 -2.559 -27.998 1.00 98.25 210 PHE A C 1
ATOM 1616 O O . PHE A 1 210 ? 6.200 -1.894 -26.983 1.00 98.25 210 PHE A O 1
ATOM 1623 N N . SER A 1 211 ? 4.746 -2.883 -28.403 1.00 98.31 211 SER A N 1
ATOM 1624 C CA . SER A 1 211 ? 3.525 -2.465 -27.708 1.00 98.31 211 SER A CA 1
ATOM 1625 C C . SER A 1 211 ? 3.390 -3.121 -26.338 1.00 98.31 211 SER A C 1
ATOM 1627 O O . SER A 1 211 ? 3.964 -4.178 -26.070 1.00 98.31 211 SER A O 1
ATOM 1629 N N . THR A 1 212 ? 2.567 -2.530 -25.473 1.00 97.75 212 THR A N 1
ATOM 1630 C CA . THR A 1 212 ? 2.196 -3.144 -24.193 1.00 97.75 212 THR A CA 1
ATOM 1631 C C . THR A 1 212 ? 1.593 -4.533 -24.383 1.00 97.75 212 THR A C 1
ATOM 1633 O O . THR A 1 212 ? 2.007 -5.460 -23.694 1.00 97.75 212 THR A O 1
ATOM 1636 N N . SER A 1 213 ? 0.678 -4.713 -25.344 1.00 97.31 213 SER A N 1
ATOM 1637 C CA . SER A 1 213 ? 0.051 -6.019 -25.603 1.00 97.31 213 SER A CA 1
ATOM 1638 C C . SER A 1 213 ? 1.068 -7.105 -25.958 1.00 97.31 213 SER A C 1
ATOM 1640 O O . SER A 1 213 ? 0.981 -8.203 -25.420 1.00 97.31 213 SER A O 1
ATOM 1642 N N . TYR A 1 214 ? 2.071 -6.783 -26.783 1.00 98.00 214 TYR A N 1
ATOM 1643 C CA . TYR A 1 214 ? 3.134 -7.718 -27.154 1.00 98.00 214 TYR A CA 1
ATOM 1644 C C . TYR A 1 214 ? 3.876 -8.235 -25.918 1.00 98.00 214 TYR A C 1
ATOM 1646 O O . TYR A 1 214 ? 4.035 -9.440 -25.745 1.00 98.00 214 TYR A O 1
ATOM 1654 N N . TRP A 1 215 ? 4.288 -7.330 -25.025 1.00 98.19 215 TRP A N 1
ATOM 1655 C CA . TRP A 1 215 ? 4.979 -7.729 -23.801 1.00 98.19 215 TRP A CA 1
ATOM 1656 C C . TRP A 1 215 ? 4.084 -8.547 -22.874 1.00 98.19 215 TRP A C 1
ATOM 1658 O O . TRP A 1 215 ? 4.543 -9.554 -22.348 1.00 98.19 215 TRP A O 1
ATOM 1668 N N . LEU A 1 216 ? 2.824 -8.148 -22.680 1.00 97.50 216 LEU A N 1
ATOM 1669 C CA . LEU A 1 216 ? 1.909 -8.869 -21.793 1.00 97.50 216 LEU A CA 1
ATOM 1670 C C . LEU A 1 216 ? 1.640 -10.296 -22.289 1.00 97.50 216 LEU A C 1
ATOM 1672 O O . LEU A 1 216 ? 1.826 -11.246 -21.531 1.00 97.50 216 LEU A O 1
ATOM 1676 N N . GLU A 1 217 ? 1.270 -10.453 -23.562 1.00 97.31 217 GLU A N 1
ATOM 1677 C CA . GLU A 1 217 ? 0.918 -11.754 -24.142 1.00 97.31 217 GLU A CA 1
ATOM 1678 C C . GLU A 1 217 ? 2.111 -12.716 -24.181 1.00 97.31 217 GLU A C 1
ATOM 1680 O O . GLU A 1 217 ? 1.972 -13.904 -23.883 1.00 97.31 2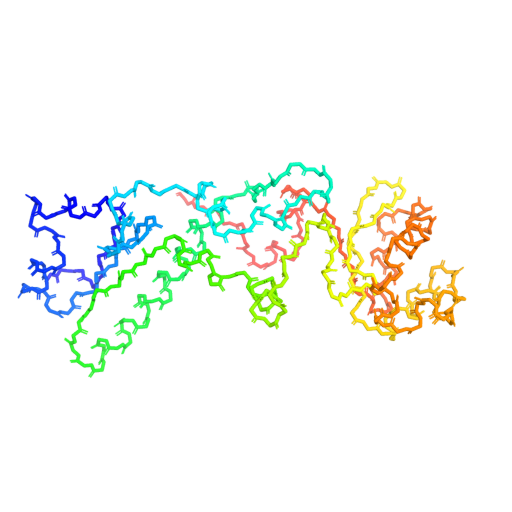17 GLU A O 1
ATOM 1685 N N . GLU A 1 218 ? 3.297 -12.232 -24.550 1.00 97.75 218 GLU A N 1
ATOM 1686 C CA . GLU A 1 218 ? 4.464 -13.100 -24.700 1.00 97.75 218 GLU A CA 1
ATOM 1687 C C . GLU A 1 218 ? 5.136 -13.433 -23.363 1.00 97.75 218 GLU A C 1
ATOM 1689 O O . GLU A 1 218 ? 5.538 -14.579 -23.139 1.00 97.75 218 GLU A O 1
ATOM 1694 N N . LEU A 1 219 ? 5.219 -12.474 -22.432 1.00 97.75 219 LEU A N 1
ATOM 1695 C CA . LEU A 1 219 ? 5.790 -12.739 -21.109 1.00 97.75 219 LEU A CA 1
ATOM 1696 C C . LEU A 1 219 ? 4.909 -13.684 -20.283 1.00 97.75 219 LEU A C 1
ATOM 1698 O O . LEU A 1 219 ? 5.442 -14.514 -19.536 1.00 97.75 219 LEU A O 1
ATOM 1702 N N . GLU A 1 220 ? 3.585 -13.627 -20.454 1.00 96.12 220 GLU A N 1
ATOM 1703 C CA . GLU A 1 220 ? 2.659 -14.576 -19.835 1.00 96.12 220 GLU A CA 1
ATOM 1704 C C . GLU A 1 220 ? 2.944 -16.018 -20.288 1.00 96.12 220 GLU A C 1
ATOM 1706 O O . GLU A 1 220 ? 3.079 -16.912 -19.444 1.00 96.12 220 GLU A O 1
ATOM 1711 N N . LYS A 1 221 ? 3.158 -16.247 -21.594 1.00 97.44 221 LYS A N 1
ATOM 1712 C CA . LYS A 1 221 ? 3.474 -17.580 -22.155 1.00 97.44 221 LYS A CA 1
ATOM 1713 C C . LYS A 1 221 ? 4.721 -18.207 -21.530 1.00 97.44 221 LYS A C 1
ATOM 1715 O O . LYS A 1 221 ? 4.775 -19.424 -21.349 1.00 97.44 221 LYS A O 1
ATOM 1720 N N . ILE A 1 222 ? 5.716 -17.394 -21.172 1.00 97.25 222 ILE A N 1
ATOM 1721 C CA . ILE A 1 222 ? 6.971 -17.861 -20.556 1.00 97.25 222 ILE A CA 1
ATOM 1722 C C . ILE A 1 222 ? 6.973 -17.784 -19.020 1.00 97.25 222 ILE A C 1
ATOM 1724 O O . ILE A 1 222 ? 7.977 -18.143 -18.385 1.00 97.25 222 ILE A O 1
ATOM 1728 N N . GLN A 1 223 ? 5.847 -17.394 -18.412 1.00 95.56 223 GLN A N 1
ATOM 1729 C CA . GLN A 1 223 ? 5.654 -17.243 -16.965 1.00 95.56 223 GLN A CA 1
ATOM 1730 C C . GLN A 1 223 ? 6.593 -16.204 -16.330 1.00 95.56 223 GLN A C 1
ATOM 1732 O O . GLN A 1 223 ? 7.133 -16.411 -15.235 1.00 95.56 223 GLN A O 1
ATOM 1737 N N . VAL A 1 224 ? 6.810 -15.088 -17.024 1.00 97.62 224 VAL A N 1
ATOM 1738 C CA . VAL A 1 224 ? 7.460 -13.899 -16.466 1.00 97.62 224 VAL A CA 1
ATOM 1739 C C . VAL A 1 224 ? 6.361 -12.927 -16.015 1.00 97.62 224 VAL A C 1
ATOM 1741 O O . VAL A 1 224 ? 5.601 -12.451 -16.855 1.00 97.62 224 VAL A O 1
ATOM 1744 N N . PRO A 1 225 ? 6.239 -12.628 -14.706 1.00 97.38 225 PRO A N 1
ATOM 1745 C CA . PRO A 1 225 ? 5.168 -11.769 -14.213 1.00 97.38 225 PRO A CA 1
ATOM 1746 C C . PRO A 1 225 ? 5.257 -10.346 -14.771 1.00 97.38 225 PRO A C 1
ATOM 1748 O O . PRO A 1 225 ? 6.281 -9.668 -14.642 1.00 97.38 225 PRO A O 1
ATOM 1751 N N . CYS A 1 226 ? 4.157 -9.887 -15.352 1.00 97.62 226 CYS A N 1
ATOM 1752 C CA . CYS A 1 226 ? 3.980 -8.527 -15.836 1.00 97.62 226 CYS A CA 1
ATOM 1753 C C . CYS A 1 226 ? 2.501 -8.120 -15.749 1.00 97.62 226 CYS A C 1
ATOM 1755 O O . CYS A 1 226 ? 1.639 -8.958 -15.484 1.00 97.62 226 CYS A O 1
ATOM 1757 N N . GLY A 1 227 ? 2.209 -6.833 -15.923 1.00 96.88 227 GLY A N 1
ATOM 1758 C CA . GLY A 1 227 ? 0.835 -6.331 -15.934 1.00 96.88 227 GLY A CA 1
ATOM 1759 C C . GLY A 1 227 ? 0.734 -4.899 -16.465 1.00 96.88 227 GLY A C 1
ATOM 1760 O O . GLY A 1 227 ? 1.716 -4.156 -16.387 1.00 96.88 227 GLY A O 1
ATOM 1761 N N . PRO A 1 228 ? -0.421 -4.494 -17.017 1.00 96.62 228 PRO A N 1
ATOM 1762 C CA . PRO A 1 228 ? -0.615 -3.140 -17.522 1.00 96.62 228 PRO A CA 1
ATOM 1763 C C . PRO A 1 228 ? -0.730 -2.116 -16.384 1.00 96.62 228 PRO A C 1
ATOM 1765 O O . PRO A 1 228 ? -1.131 -2.439 -15.264 1.00 96.62 228 PRO A O 1
ATOM 1768 N N . VAL A 1 229 ? -0.428 -0.850 -16.686 1.00 95.75 229 VAL A N 1
ATOM 1769 C CA . VAL A 1 229 ? -0.795 0.284 -15.824 1.00 95.75 229 VAL A CA 1
ATOM 1770 C C . VAL A 1 229 ? -2.171 0.797 -16.260 1.00 95.75 229 VAL A C 1
ATOM 1772 O O . VAL A 1 229 ? -2.270 1.683 -17.104 1.00 95.75 229 VAL A O 1
ATOM 1775 N N . ASN A 1 230 ? -3.233 0.212 -15.702 1.00 95.50 230 ASN A N 1
ATOM 1776 C CA . ASN A 1 230 ? -4.612 0.526 -16.086 1.00 95.50 230 ASN A CA 1
ATOM 1777 C C . ASN A 1 230 ? -5.106 1.871 -15.526 1.00 95.50 230 ASN A C 1
ATOM 1779 O O . ASN A 1 230 ? -4.840 2.249 -14.382 1.00 95.50 230 ASN A O 1
ATOM 1783 N N . THR A 1 231 ? -5.932 2.551 -16.313 1.00 95.81 231 THR A N 1
ATOM 1784 C CA . THR A 1 231 ? -6.863 3.585 -15.853 1.00 95.81 231 THR A CA 1
ATOM 1785 C C . THR A 1 231 ? -8.015 2.970 -15.049 1.00 95.81 231 THR A C 1
ATOM 1787 O O . THR A 1 231 ? -8.291 1.776 -15.135 1.00 95.81 231 THR A O 1
ATOM 1790 N N . ILE A 1 232 ? -8.755 3.790 -14.290 1.00 96.62 232 ILE A N 1
ATOM 1791 C CA . ILE A 1 232 ? -9.907 3.311 -13.500 1.00 96.62 232 ILE A CA 1
ATOM 1792 C C . ILE A 1 232 ? -10.968 2.639 -14.381 1.00 96.62 232 ILE A C 1
ATOM 1794 O O . ILE A 1 232 ? -11.525 1.623 -13.987 1.00 96.62 232 ILE A O 1
ATOM 1798 N N . ARG A 1 233 ? -11.221 3.173 -15.581 1.00 97.00 233 ARG A N 1
ATOM 1799 C CA . ARG A 1 233 ? -12.155 2.564 -16.537 1.00 97.00 233 ARG A CA 1
ATOM 1800 C C . ARG A 1 233 ? -11.691 1.167 -16.952 1.00 97.00 233 ARG A C 1
ATOM 1802 O O . ARG A 1 233 ? -12.464 0.230 -16.842 1.00 97.00 233 ARG A O 1
ATOM 1809 N N . GLU A 1 234 ? -10.425 1.021 -17.338 1.00 96.50 234 GLU A N 1
ATOM 1810 C CA . GLU A 1 234 ? -9.861 -0.277 -17.740 1.00 96.50 234 GLU A CA 1
ATOM 1811 C C . GLU A 1 234 ? -9.880 -1.307 -16.601 1.00 96.50 234 GLU A C 1
ATOM 1813 O O . GLU A 1 234 ? -10.008 -2.494 -16.868 1.00 96.50 234 GLU A O 1
ATOM 1818 N N . VAL A 1 235 ? -9.810 -0.879 -15.331 1.00 97.06 235 VAL A N 1
ATOM 1819 C CA . VAL A 1 235 ? -10.012 -1.783 -14.184 1.00 97.06 235 VAL A CA 1
ATOM 1820 C C . VAL A 1 235 ? -11.433 -2.353 -14.155 1.00 97.06 235 VAL A C 1
ATOM 1822 O O . VAL A 1 235 ? -11.586 -3.540 -13.899 1.00 97.06 235 VAL A O 1
ATOM 1825 N N . PHE A 1 236 ? -12.474 -1.553 -14.399 1.00 97.62 236 PHE A N 1
ATOM 1826 C CA . PHE A 1 236 ? -13.863 -2.044 -14.376 1.00 97.62 236 PHE A CA 1
ATOM 1827 C C . PHE A 1 236 ? -14.283 -2.750 -15.677 1.00 97.62 236 PHE A C 1
ATOM 1829 O O . PHE A 1 236 ? -15.167 -3.608 -15.656 1.00 97.62 236 PHE A O 1
ATOM 1836 N N . ASP A 1 237 ? -13.602 -2.456 -16.784 1.00 97.25 237 ASP A N 1
ATOM 1837 C CA . ASP A 1 237 ? -13.754 -3.177 -18.052 1.00 97.25 237 ASP A CA 1
ATOM 1838 C C . ASP A 1 237 ? -12.992 -4.522 -18.065 1.00 97.25 237 ASP A C 1
ATOM 1840 O O . ASP A 1 237 ? -13.183 -5.330 -18.976 1.00 97.25 237 ASP A O 1
ATOM 1844 N N . ASP A 1 238 ? -12.136 -4.789 -17.070 1.00 97.06 238 ASP A N 1
ATOM 1845 C CA . ASP A 1 238 ? -11.340 -6.014 -16.989 1.00 97.06 238 ASP A CA 1
ATOM 1846 C C . ASP A 1 238 ? -12.233 -7.269 -16.815 1.00 97.06 238 ASP A C 1
ATOM 1848 O O . ASP A 1 238 ? -13.036 -7.345 -15.872 1.00 97.06 238 ASP A O 1
ATOM 1852 N N . PRO A 1 239 ? -12.080 -8.303 -17.673 1.00 96.81 239 PRO A N 1
ATOM 1853 C CA . PRO A 1 239 ? -12.915 -9.503 -17.617 1.00 96.81 239 PRO A CA 1
ATOM 1854 C C . PRO A 1 239 ? -12.839 -10.260 -16.288 1.00 96.81 239 PRO A C 1
ATOM 1856 O O . PRO A 1 239 ? -13.831 -10.850 -15.854 1.00 96.81 239 PRO A O 1
ATOM 1859 N N . GLN A 1 240 ? -11.682 -10.252 -15.620 1.00 97.44 240 GLN A N 1
ATOM 1860 C CA . GLN A 1 240 ? -11.508 -10.900 -14.324 1.00 97.44 240 GLN A CA 1
ATOM 1861 C C . GLN A 1 240 ? -12.212 -10.100 -13.220 1.00 97.44 240 GLN A C 1
ATOM 1863 O O . GLN A 1 240 ? -12.853 -10.702 -12.356 1.00 97.44 240 GLN A O 1
ATOM 1868 N N . ILE A 1 241 ? -12.153 -8.766 -13.244 1.00 98.06 241 ILE A N 1
ATOM 1869 C CA . ILE A 1 241 ? -12.873 -7.897 -12.294 1.00 98.06 241 ILE A CA 1
ATOM 1870 C C . ILE A 1 241 ? -14.392 -8.071 -12.426 1.00 98.06 241 ILE A C 1
ATOM 1872 O O . ILE A 1 241 ? -15.077 -8.241 -11.410 1.00 98.06 241 ILE A O 1
ATOM 1876 N N . GLN A 1 242 ? -14.908 -8.129 -13.655 1.00 97.69 242 GLN A N 1
ATOM 1877 C CA . GLN A 1 242 ? -16.323 -8.402 -13.929 1.00 97.69 242 GLN A CA 1
ATOM 1878 C C . GLN A 1 242 ? -16.731 -9.808 -13.482 1.00 97.69 242 GLN A C 1
ATOM 1880 O O . GLN A 1 242 ? -17.721 -9.972 -12.768 1.00 97.69 242 GLN A O 1
ATOM 1885 N N . HIS A 1 243 ? -15.937 -10.829 -13.825 1.00 98.00 243 HIS A N 1
ATOM 1886 C CA . HIS A 1 243 ? -16.179 -12.209 -13.398 1.00 98.00 243 HIS A CA 1
ATOM 1887 C C . HIS A 1 243 ? -16.246 -12.342 -11.868 1.00 98.00 243 HIS A C 1
ATOM 1889 O O . HIS A 1 243 ? -17.021 -13.136 -11.334 1.00 98.00 243 HIS A O 1
ATOM 1895 N N . ARG A 1 244 ? -15.447 -11.548 -11.146 1.00 98.12 244 ARG A N 1
ATOM 1896 C CA . ARG A 1 244 ? -15.415 -11.516 -9.678 1.00 98.12 244 ARG A CA 1
ATOM 1897 C C . ARG A 1 244 ? -16.544 -10.697 -9.045 1.00 98.12 244 ARG A C 1
ATOM 1899 O O . ARG A 1 244 ? -16.615 -10.677 -7.818 1.00 98.12 244 ARG A O 1
ATOM 1906 N N . GLY A 1 245 ? -17.415 -10.066 -9.836 1.00 96.94 245 GLY A N 1
ATOM 1907 C CA . GLY A 1 245 ? -18.572 -9.312 -9.346 1.00 96.94 245 GLY A CA 1
ATOM 1908 C C . GLY A 1 245 ? -18.191 -8.081 -8.524 1.00 96.94 245 GLY A C 1
ATOM 1909 O O . GLY A 1 245 ? -18.856 -7.772 -7.537 1.00 96.94 245 GLY A O 1
ATOM 1910 N N . MET A 1 246 ? -17.084 -7.420 -8.876 1.00 97.12 246 MET A N 1
ATOM 1911 C CA . MET A 1 246 ? -16.573 -6.270 -8.120 1.00 97.12 246 MET A CA 1
ATOM 1912 C C . MET A 1 246 ? -17.359 -4.977 -8.369 1.00 97.12 246 MET A C 1
ATOM 1914 O O . MET A 1 246 ? -17.333 -4.082 -7.526 1.00 97.12 246 MET A O 1
ATOM 1918 N N . GLU A 1 247 ? -18.059 -4.875 -9.500 1.00 95.06 247 GLU A N 1
ATOM 1919 C CA . GLU A 1 247 ? -19.071 -3.848 -9.734 1.00 95.06 247 GLU A CA 1
ATOM 1920 C C . GLU A 1 247 ? -20.442 -4.401 -9.334 1.00 95.06 247 GLU A C 1
ATOM 1922 O O . GLU A 1 247 ? -20.867 -5.455 -9.810 1.00 95.06 247 GLU A O 1
ATOM 1927 N N . ILE A 1 248 ? -21.131 -3.687 -8.444 1.00 93.75 248 ILE A N 1
ATOM 1928 C CA . ILE A 1 248 ? -22.467 -4.048 -7.972 1.00 93.75 248 ILE A CA 1
ATOM 1929 C C . ILE A 1 248 ? -23.433 -2.894 -8.237 1.00 93.75 248 ILE A C 1
ATOM 1931 O O . ILE A 1 248 ? -23.146 -1.742 -7.918 1.00 93.75 248 ILE A O 1
ATOM 1935 N N . SER A 1 249 ? -24.603 -3.197 -8.795 1.00 93.38 249 SER A N 1
ATOM 1936 C CA . SER A 1 249 ? -25.702 -2.233 -8.894 1.00 93.38 249 SER A CA 1
ATOM 1937 C C . SER A 1 249 ? -26.590 -2.359 -7.661 1.00 93.38 249 SER A C 1
ATOM 1939 O O . SER A 1 249 ? -27.120 -3.434 -7.379 1.00 93.38 249 SER A O 1
ATOM 1941 N N . MET A 1 250 ? -26.742 -1.266 -6.915 1.00 87.44 250 MET A N 1
ATOM 1942 C CA . MET A 1 250 ? -27.686 -1.193 -5.800 1.00 87.44 250 MET A CA 1
ATOM 1943 C C . MET A 1 250 ? -29.022 -0.606 -6.289 1.00 87.44 250 MET A C 1
ATOM 1945 O O . MET A 1 250 ? -28.984 0.330 -7.090 1.00 87.44 250 MET A O 1
ATOM 1949 N N . PRO A 1 251 ? -30.174 -1.160 -5.861 1.00 76.69 251 PRO A N 1
ATOM 1950 C CA . PRO A 1 251 ? -31.494 -0.619 -6.184 1.00 76.69 251 PRO A CA 1
ATOM 1951 C C . PRO A 1 251 ? -31.761 0.744 -5.533 1.00 76.69 251 PRO A C 1
ATOM 1953 O O . PRO A 1 251 ? -31.143 1.042 -4.483 1.00 76.69 251 PRO A O 1
#

Organism: NCBI:txid408172

Radius of gyration: 24.06 Å; chains: 1; bounding box: 60×35×62 Å

InterPro domains:
  IPR003673 CoA-transferase family III [PF02515] (2-250)
  IPR023606 CoA-transferase family III domain 1 superfamily [G3DSA:3.40.50.10540] (2-248)
  IPR023606 CoA-transferase family III domain 1 superfamily [SSF89796] (2-250)
  IPR044855 CoA-transferase family III domain 3 superfamily [G3DSA:3.30.1540.10] (139-230)
  IPR050483 CoA-transferase III domain-containing protein [PTHR48207] (2-250)

Sequence (251 aa):
GKSDVLIENYKVGGLKKYGLDFAGLNKEFPGLIYCSISGFGQTGPKSHRPGYDFMIQAMGGIMSVTGEPDGSPMKVGVGIADVMCGMYAAVSILAAIRHRDQVGKGQHIDLALLDSQAAWLINSGLNYLTSRQDQHRLGNAHPNVVPYQVFQTSDSFFVLAVGNNTQFKKFCEFADAPELADDMRFRTNKDRVHNRNVLAELINDLTKKFSTSYWLEELEKIQVPCGPVNTIREVFDDPQIQHRGMEISMP

pLDDT: mean 96.31, std 2.97, range [69.94, 98.75]

Foldseek 3Di:
DPDQEDEDEDQQCPCVVVLPDPVSVCVVPQRHAYEYEAAAWNDDPCSRPHHAQVVLCVVLCVQQQEDAQPDHRDDDPDSVLVVQQVVVRVVVSVVQNVVCVVVVGGDYHITHSNVSSNVPCVPQNVCCVVPVDHDTHDHQCDQQFPPFGWAAAQPGIKTFHAHFLVLVCLVCVVLVRNVQCVPPCRVGRVSCSVCVVVVRVVVNVSRHHHDPVVCVVVSVVVVGDMGGPDDPVVCCVDPVCVVVVVDDDDD

Secondary structure (DSSP, 8-state):
---SEEEE-PPTTTTGGGT-SHHHHHHH-TT-EEEEEESS-SSSTTTTS---HHHHHHHTSHHHHSS-TTSPP---SS-HHHHHHHHHHHHHHHHHHHHHHHHS---EEEEEHHHHHHHTTHHHHHHHHHH--PPPP-TT--SS-SSEEEEE-SSSEEEEE--SHHHHHHHHHHTT-THHHHSTTTSSHHHHHHTHHHHHHHHHHHHTTS-HHHHHHHHHHTT--EEE---HHHHHH-HHHHHTT-S----